Protein AF-O74645-F1 (afdb_monomer)

Organism: Gibberella zeae (NCBI:txid5518)

Mean predicted aligned error: 6.81 Å

Structure (mmCIF, N/CA/C/O backbone):
data_AF-O74645-F1
#
_entry.id   AF-O74645-F1
#
loop_
_atom_site.group_PDB
_atom_site.id
_atom_site.type_symbol
_atom_site.label_atom_id
_atom_site.label_alt_id
_atom_site.label_comp_id
_atom_site.label_asym_id
_atom_site.label_entity_id
_atom_site.label_seq_id
_atom_site.pdbx_PDB_ins_code
_atom_site.Cartn_x
_atom_site.Cartn_y
_atom_site.Cartn_z
_atom_site.occupancy
_atom_site.B_iso_or_equiv
_atom_site.auth_seq_id
_atom_site.auth_comp_id
_atom_site.auth_asym_id
_atom_site.auth_atom_id
_atom_site.pdbx_PDB_model_num
ATOM 1 N N . ASP A 1 1 ? 17.810 12.531 -5.472 1.00 49.47 1 ASP A N 1
ATOM 2 C CA . ASP A 1 1 ? 16.519 11.843 -5.331 1.00 49.47 1 ASP A CA 1
ATOM 3 C C . ASP A 1 1 ? 16.649 10.450 -5.911 1.00 49.47 1 ASP A C 1
ATOM 5 O O . ASP A 1 1 ? 17.043 10.318 -7.062 1.00 49.47 1 ASP A O 1
ATOM 9 N N . LEU A 1 2 ? 16.496 9.424 -5.072 1.00 55.72 2 LEU A N 1
ATOM 10 C CA . LEU A 1 2 ? 16.482 8.035 -5.526 1.00 55.72 2 LEU A CA 1
ATOM 11 C C . LEU A 1 2 ? 15.043 7.685 -5.877 1.00 55.72 2 LEU A C 1
ATOM 13 O O . LEU A 1 2 ? 14.177 7.708 -5.002 1.00 55.72 2 LEU A O 1
ATOM 17 N N . ASP A 1 3 ? 14.805 7.384 -7.146 1.00 57.47 3 ASP A N 1
ATOM 18 C CA . ASP A 1 3 ? 13.492 6.971 -7.604 1.00 57.47 3 ASP A CA 1
ATOM 19 C C . ASP A 1 3 ? 13.213 5.508 -7.229 1.00 57.47 3 ASP A C 1
ATOM 21 O O . ASP A 1 3 ? 14.051 4.612 -7.371 1.00 57.47 3 ASP A O 1
ATOM 25 N N . MET A 1 4 ? 12.001 5.266 -6.733 1.00 59.75 4 MET A N 1
ATOM 26 C CA . MET A 1 4 ? 11.558 3.975 -6.207 1.00 59.75 4 MET A CA 1
ATOM 27 C C . MET A 1 4 ? 11.143 3.046 -7.357 1.00 59.75 4 MET A C 1
ATOM 29 O O . MET A 1 4 ? 9.959 2.802 -7.574 1.00 59.75 4 MET A O 1
ATOM 33 N N . ALA A 1 5 ? 12.101 2.528 -8.126 1.00 62.06 5 ALA A N 1
ATOM 34 C CA . ALA A 1 5 ? 11.803 1.599 -9.216 1.00 62.06 5 ALA A CA 1
ATOM 35 C C . ALA A 1 5 ? 11.919 0.132 -8.765 1.00 62.06 5 ALA A C 1
ATOM 37 O O . ALA A 1 5 ? 12.956 -0.311 -8.257 1.00 62.06 5 ALA A O 1
ATOM 38 N N . PHE A 1 6 ? 10.866 -0.659 -8.996 1.00 66.56 6 PHE A N 1
ATOM 39 C CA . PHE A 1 6 ? 10.987 -2.115 -8.984 1.00 66.56 6 PHE A CA 1
ATOM 40 C C . PHE A 1 6 ? 11.728 -2.559 -10.249 1.00 66.56 6 PHE A C 1
ATOM 42 O O . PHE A 1 6 ? 11.235 -2.383 -11.360 1.00 66.56 6 PHE A O 1
ATOM 49 N N . VAL A 1 7 ? 12.911 -3.149 -10.074 1.00 66.81 7 VAL A N 1
ATOM 50 C CA . VAL A 1 7 ? 13.682 -3.751 -11.167 1.00 66.81 7 VAL A CA 1
ATOM 51 C C . VAL A 1 7 ? 13.479 -5.266 -11.105 1.00 66.81 7 VAL A C 1
ATOM 53 O O . VAL A 1 7 ? 13.890 -5.884 -10.110 1.00 66.81 7 VAL A O 1
ATOM 56 N N . PRO A 1 8 ? 12.852 -5.886 -12.125 1.00 66.25 8 PRO A N 1
ATOM 57 C CA . PRO A 1 8 ? 12.686 -7.328 -12.160 1.00 66.25 8 PRO A CA 1
ATOM 58 C C . PRO A 1 8 ? 14.033 -8.037 -12.131 1.00 66.25 8 PRO A C 1
ATOM 60 O O . PRO A 1 8 ? 15.059 -7.533 -12.591 1.00 66.25 8 PRO A O 1
ATOM 63 N N . ARG A 1 9 ? 14.031 -9.255 -11.600 1.00 67.00 9 ARG A N 1
ATOM 64 C CA . ARG A 1 9 ? 15.228 -10.092 -11.630 1.00 67.00 9 ARG A CA 1
ATOM 65 C C . ARG A 1 9 ? 15.440 -10.613 -13.044 1.00 67.00 9 ARG A C 1
ATOM 67 O O . ARG A 1 9 ? 14.500 -11.071 -13.678 1.00 67.00 9 ARG A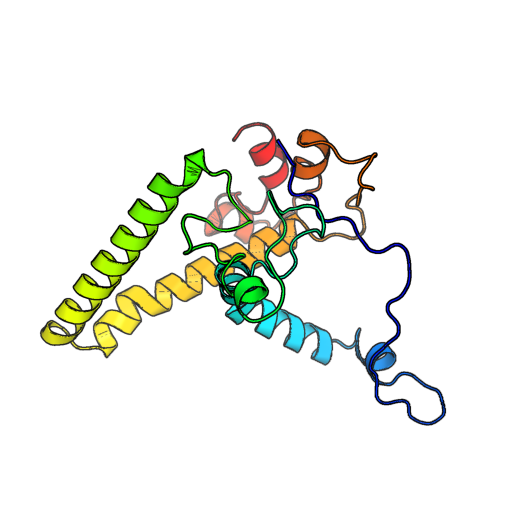 O 1
ATOM 74 N N . THR A 1 10 ? 16.688 -10.599 -13.490 1.00 71.44 10 THR A N 1
ATOM 75 C CA . THR A 1 10 ? 17.107 -11.142 -14.789 1.00 71.44 10 THR A CA 1
ATOM 76 C C . THR A 1 10 ? 17.548 -12.602 -14.712 1.00 71.44 10 THR A C 1
ATOM 78 O O . THR A 1 10 ? 17.767 -13.229 -15.744 1.00 71.44 10 THR A O 1
ATOM 81 N N . SER A 1 11 ? 17.674 -13.160 -13.503 1.00 69.00 11 SER A N 1
ATOM 82 C CA . SER A 1 11 ? 18.031 -14.559 -13.273 1.00 69.00 11 SER A CA 1
ATOM 83 C C . SER A 1 11 ? 16.980 -15.288 -12.422 1.00 69.00 11 SER A C 1
ATOM 85 O O . SER A 1 11 ? 16.419 -14.687 -11.492 1.00 69.00 11 SER A O 1
ATOM 87 N N . PRO A 1 12 ? 16.719 -16.583 -12.702 1.00 64.31 12 PRO A N 1
ATOM 88 C CA . PRO A 1 12 ? 15.834 -17.404 -11.885 1.00 64.31 12 PRO A CA 1
ATOM 89 C C . PRO A 1 12 ? 16.330 -17.458 -10.439 1.00 64.31 12 PRO A C 1
ATOM 91 O O . PRO A 1 12 ? 17.528 -17.592 -10.175 1.00 64.31 12 PRO A O 1
ATOM 94 N N . LYS A 1 13 ? 15.409 -17.368 -9.476 1.00 62.50 13 LYS A N 1
ATOM 95 C CA . LYS A 1 13 ? 15.735 -17.668 -8.078 1.00 62.50 13 LYS A CA 1
ATOM 96 C C . LYS A 1 13 ? 16.056 -19.165 -7.977 1.00 62.50 13 LYS A C 1
ATOM 98 O O . LYS A 1 13 ? 15.261 -19.958 -8.471 1.00 62.50 13 LYS A O 1
ATOM 1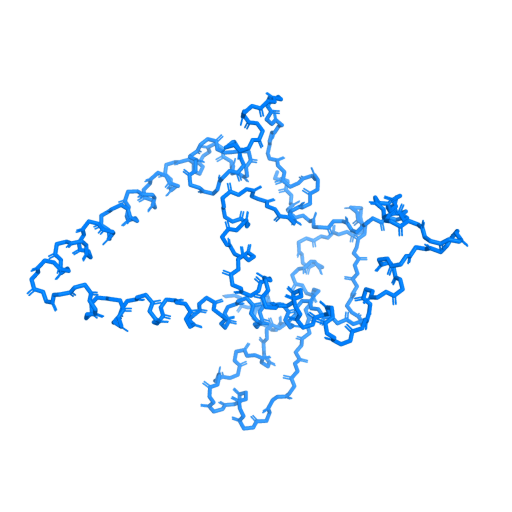03 N N . PRO A 1 14 ? 17.134 -19.571 -7.285 1.00 56.31 14 PRO A N 1
ATOM 104 C CA . PRO A 1 14 ? 17.240 -20.940 -6.807 1.00 56.31 14 PRO A CA 1
ATOM 105 C C . PRO A 1 14 ? 16.017 -21.204 -5.931 1.00 56.31 14 PRO A C 1
ATOM 107 O O . PRO A 1 14 ? 15.772 -20.471 -4.966 1.00 56.31 14 PRO A O 1
ATOM 110 N N . SER A 1 15 ? 15.210 -22.183 -6.307 1.00 55.19 15 SER A N 1
ATOM 111 C CA . SER A 1 15 ? 14.027 -22.525 -5.547 1.00 55.19 15 SER A CA 1
ATOM 112 C C . SER A 1 15 ? 14.431 -23.178 -4.231 1.00 55.19 15 SER A C 1
ATOM 114 O O . SER A 1 15 ? 15.278 -24.067 -4.164 1.00 55.19 15 SER A O 1
ATOM 116 N N . LEU A 1 16 ? 13.819 -22.711 -3.148 1.00 55.22 16 LEU A N 1
ATOM 117 C CA . LEU A 1 16 ? 13.930 -23.303 -1.813 1.00 55.22 16 LEU A CA 1
ATOM 118 C C . LEU A 1 16 ? 12.989 -24.522 -1.688 1.00 55.22 16 LEU A C 1
ATOM 120 O O . LEU A 1 16 ? 12.413 -24.765 -0.632 1.00 55.22 16 LEU A O 1
ATOM 124 N N . SER A 1 17 ? 12.751 -25.228 -2.798 1.00 56.78 17 SER A N 1
ATOM 125 C CA . SER A 1 17 ? 11.605 -26.112 -2.977 1.00 56.78 17 SER A CA 1
ATOM 126 C C . SER A 1 17 ? 11.873 -27.554 -2.565 1.00 56.78 17 SER A C 1
ATOM 128 O O . SER A 1 17 ? 12.982 -28.089 -2.642 1.00 56.78 17 SER A O 1
ATOM 130 N N . PHE A 1 18 ? 10.793 -28.201 -2.136 1.00 62.19 18 PHE A N 1
ATOM 131 C CA . PHE A 1 18 ? 10.730 -29.635 -1.919 1.00 62.19 18 PHE A CA 1
ATOM 132 C C . PHE A 1 18 ? 10.819 -30.346 -3.275 1.00 62.19 18 PHE A C 1
ATOM 134 O O . PHE A 1 18 ? 9.855 -30.383 -4.041 1.00 62.19 18 PHE A O 1
ATOM 141 N N . ARG A 1 19 ? 12.004 -30.873 -3.592 1.00 69.56 19 ARG A N 1
ATOM 142 C CA . ARG A 1 19 ? 12.247 -31.609 -4.834 1.00 69.56 19 ARG A CA 1
ATOM 143 C C . ARG A 1 19 ? 11.807 -33.061 -4.682 1.00 69.56 19 ARG A C 1
ATOM 145 O O . ARG A 1 19 ? 12.363 -33.784 -3.860 1.00 69.56 19 ARG A O 1
ATOM 152 N N . ILE A 1 20 ? 10.866 -33.506 -5.512 1.00 71.56 20 ILE A N 1
ATOM 153 C CA . ILE A 1 20 ? 10.496 -34.925 -5.634 1.00 71.56 20 ILE A CA 1
ATOM 154 C C . ILE A 1 20 ? 10.989 -35.410 -6.993 1.00 71.56 20 ILE A C 1
ATOM 156 O O . ILE A 1 20 ? 10.651 -34.820 -8.013 1.00 71.56 20 ILE A O 1
ATOM 160 N N . ALA A 1 21 ? 11.807 -36.467 -7.015 1.00 76.75 21 ALA A N 1
ATOM 161 C CA . ALA A 1 21 ? 12.347 -37.048 -8.252 1.00 76.75 21 ALA A CA 1
ATOM 162 C C . ALA A 1 21 ? 13.036 -36.024 -9.190 1.00 76.75 21 ALA A C 1
ATOM 164 O O . ALA A 1 21 ? 12.979 -36.144 -10.409 1.00 76.75 21 ALA A O 1
ATOM 165 N N . GLY A 1 22 ? 13.680 -34.997 -8.622 1.00 73.75 22 GLY A N 1
ATOM 166 C CA . GLY A 1 22 ? 14.361 -33.941 -9.383 1.00 73.75 22 GLY A CA 1
ATOM 167 C C . GLY A 1 22 ? 13.449 -32.833 -9.919 1.00 73.75 22 GLY A C 1
ATOM 168 O O . GLY A 1 22 ? 13.964 -31.831 -10.405 1.00 73.75 22 GLY A O 1
ATOM 169 N N . MET A 1 23 ? 12.128 -32.970 -9.778 1.00 69.31 23 MET A N 1
ATOM 170 C CA . MET A 1 23 ? 11.156 -31.941 -10.135 1.00 69.31 23 MET A CA 1
ATOM 171 C C . MET A 1 23 ? 10.938 -30.968 -8.981 1.00 69.31 23 MET A C 1
ATOM 173 O O . MET A 1 23 ? 10.819 -31.365 -7.818 1.00 69.31 23 MET A O 1
ATOM 177 N N . ASP A 1 24 ? 10.835 -29.691 -9.326 1.00 77.06 24 ASP A N 1
ATOM 178 C CA . ASP A 1 24 ? 10.411 -28.649 -8.410 1.00 77.06 24 ASP A CA 1
ATOM 179 C C . ASP A 1 24 ? 8.885 -28.618 -8.315 1.00 77.06 24 ASP A C 1
ATOM 181 O O . ASP A 1 24 ? 8.197 -28.004 -9.127 1.00 77.06 24 ASP A O 1
ATOM 185 N N . VAL A 1 25 ? 8.339 -29.290 -7.304 1.00 76.88 25 VAL A N 1
ATOM 186 C CA . VAL A 1 25 ? 6.885 -29.366 -7.127 1.00 76.88 25 VAL A CA 1
ATOM 187 C C . VAL A 1 25 ? 6.268 -27.979 -6.915 1.00 76.88 25 VAL A C 1
ATOM 189 O O . VAL A 1 25 ? 5.129 -27.773 -7.318 1.00 76.88 25 VAL A O 1
ATOM 192 N N . ALA A 1 26 ? 6.999 -27.025 -6.326 1.00 76.38 26 ALA A N 1
ATOM 193 C CA . ALA A 1 26 ? 6.497 -25.673 -6.095 1.00 76.38 26 ALA A CA 1
ATOM 194 C C . ALA A 1 26 ? 6.368 -24.883 -7.406 1.00 76.38 26 ALA A C 1
ATOM 196 O O . ALA A 1 26 ? 5.358 -24.215 -7.594 1.00 76.38 26 ALA A O 1
ATOM 197 N N . GLU A 1 27 ? 7.341 -25.012 -8.310 1.00 78.00 27 GLU A N 1
ATOM 198 C CA . GLU A 1 27 ? 7.295 -24.438 -9.663 1.00 78.00 27 GLU A CA 1
ATOM 199 C C . GLU A 1 27 ? 6.133 -25.034 -10.474 1.00 78.00 27 GLU A C 1
ATOM 201 O O . GLU A 1 27 ? 5.347 -24.306 -11.072 1.00 78.00 27 GLU A O 1
ATOM 206 N N . LEU A 1 28 ? 5.947 -26.358 -10.413 1.00 80.25 28 LEU A N 1
ATOM 207 C CA . LEU A 1 28 ? 4.870 -27.053 -11.131 1.00 80.25 28 LEU A CA 1
ATOM 208 C C . LEU A 1 28 ? 3.461 -26.638 -10.694 1.00 80.25 28 LEU A C 1
ATOM 210 O O . LEU A 1 28 ? 2.539 -26.645 -11.510 1.00 80.25 28 LEU A O 1
ATOM 214 N N . ILE A 1 29 ? 3.269 -26.324 -9.411 1.00 86.12 29 ILE A N 1
ATOM 215 C CA . ILE A 1 29 ? 1.957 -25.917 -8.890 1.00 86.12 29 ILE A CA 1
ATOM 216 C C . ILE A 1 29 ? 1.754 -24.402 -8.924 1.00 86.12 29 ILE A C 1
ATOM 218 O O . ILE A 1 29 ? 0.633 -23.951 -8.675 1.00 86.12 29 ILE A O 1
ATOM 222 N N . GLU A 1 30 ? 2.805 -23.624 -9.203 1.00 83.94 30 GLU A N 1
ATOM 223 C CA . GLU A 1 30 ? 2.808 -22.174 -9.032 1.00 83.94 30 GLU A CA 1
ATOM 224 C C . GLU A 1 30 ? 1.704 -21.499 -9.847 1.00 83.94 30 GLU A C 1
ATOM 226 O O . GLU A 1 30 ? 1.010 -20.623 -9.331 1.00 83.94 30 GLU A O 1
ATOM 231 N N . ASP A 1 31 ? 1.499 -21.963 -11.077 1.00 85.19 31 ASP A N 1
ATOM 232 C CA . ASP A 1 31 ? 0.547 -21.398 -12.036 1.00 85.19 31 ASP A CA 1
ATOM 233 C C . ASP A 1 31 ? -0.839 -22.053 -11.976 1.00 85.19 31 ASP A C 1
ATOM 235 O O . ASP A 1 31 ? -1.731 -21.731 -12.764 1.00 85.19 31 ASP A O 1
ATOM 239 N N . THR A 1 32 ? -1.067 -22.966 -11.027 1.00 92.06 32 THR A N 1
ATOM 240 C CA . THR A 1 32 ? -2.388 -23.584 -10.872 1.00 92.06 32 THR A CA 1
ATOM 241 C C . THR A 1 32 ? -3.412 -22.556 -10.373 1.00 92.06 32 THR A C 1
ATOM 243 O O . THR A 1 32 ? -3.089 -21.734 -9.508 1.00 92.06 32 THR A O 1
ATOM 246 N N . PRO A 1 33 ? -4.681 -22.619 -10.829 1.00 93.38 33 PRO A N 1
ATOM 247 C CA . PRO A 1 33 ? -5.709 -21.664 -10.409 1.00 93.38 33 PRO A CA 1
ATOM 248 C C . PRO A 1 33 ? -5.875 -21.566 -8.888 1.00 93.38 33 PRO A C 1
ATOM 250 O O . PRO A 1 33 ? -6.092 -20.480 -8.359 1.00 93.38 33 PRO A O 1
ATOM 253 N N . ILE A 1 34 ? -5.731 -22.686 -8.172 1.00 92.50 34 ILE A N 1
ATOM 254 C CA . ILE A 1 34 ? -5.841 -22.725 -6.708 1.00 92.50 34 ILE A CA 1
ATOM 255 C C . ILE A 1 34 ? -4.657 -22.005 -6.056 1.00 92.50 34 ILE A C 1
ATOM 257 O O . ILE A 1 34 ? -4.869 -21.183 -5.166 1.00 92.50 34 ILE A O 1
ATOM 261 N N . ALA A 1 35 ? -3.422 -22.268 -6.498 1.00 89.12 35 ALA A N 1
ATOM 262 C CA . ALA A 1 35 ? -2.245 -21.594 -5.953 1.00 89.12 35 ALA A CA 1
ATOM 263 C C . ALA A 1 35 ? -2.308 -20.078 -6.189 1.00 89.12 35 ALA A C 1
ATOM 265 O O . ALA A 1 35 ? -2.046 -19.299 -5.271 1.00 89.12 35 ALA A O 1
ATOM 266 N N . GLN A 1 36 ? -2.726 -19.656 -7.384 1.00 90.38 36 GLN A N 1
ATOM 267 C CA . GLN A 1 36 ? -2.900 -18.243 -7.720 1.00 90.38 36 GLN A CA 1
ATOM 268 C C . GLN A 1 36 ? -4.030 -17.594 -6.912 1.00 90.38 36 GLN A C 1
ATOM 270 O O . GLN A 1 36 ? -3.831 -16.522 -6.346 1.00 90.38 36 GLN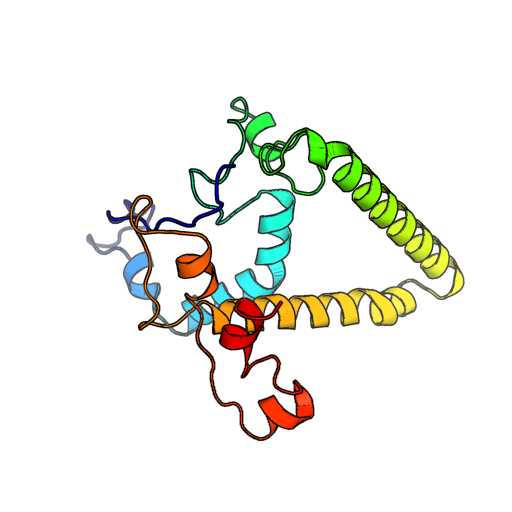 A O 1
ATOM 275 N N . ALA A 1 37 ? -5.178 -18.259 -6.755 1.00 91.38 37 ALA A N 1
ATOM 276 C CA . ALA A 1 37 ? -6.269 -17.758 -5.920 1.00 91.38 37 ALA A CA 1
ATOM 277 C C . ALA A 1 37 ? -5.827 -17.557 -4.463 1.00 91.38 37 ALA A C 1
ATOM 279 O O . ALA A 1 37 ? -6.089 -16.509 -3.874 1.00 91.38 37 ALA A O 1
ATOM 280 N N . VAL A 1 38 ? -5.098 -18.522 -3.893 1.00 91.12 38 VAL A N 1
ATOM 281 C CA . VAL A 1 38 ? -4.545 -18.408 -2.538 1.00 91.12 38 VAL A CA 1
ATOM 282 C C . VAL A 1 38 ? -3.578 -17.225 -2.447 1.00 91.12 38 VAL A C 1
ATOM 284 O O . VAL A 1 38 ? -3.731 -16.387 -1.557 1.00 91.12 38 VAL A O 1
ATOM 287 N N . LYS A 1 39 ? -2.625 -17.099 -3.382 1.00 89.62 39 LYS A N 1
ATOM 288 C CA . LYS A 1 39 ? -1.691 -15.960 -3.434 1.00 89.62 39 LYS A CA 1
ATOM 289 C C . LYS A 1 39 ? -2.423 -14.620 -3.500 1.00 89.62 39 LYS A C 1
ATOM 291 O O . LYS A 1 39 ? -2.065 -13.708 -2.760 1.00 89.62 39 LYS A O 1
ATOM 296 N N . LEU A 1 40 ? -3.451 -14.509 -4.342 1.00 90.12 40 LEU A N 1
ATOM 297 C CA . LEU A 1 40 ? -4.245 -13.291 -4.490 1.00 90.12 40 LEU A CA 1
ATOM 298 C C . LEU A 1 40 ? -5.021 -12.963 -3.212 1.00 90.12 40 LEU A C 1
ATOM 300 O O . LEU A 1 40 ? -5.002 -11.813 -2.794 1.00 90.12 40 LEU A O 1
ATOM 304 N N . ILE A 1 41 ? -5.625 -1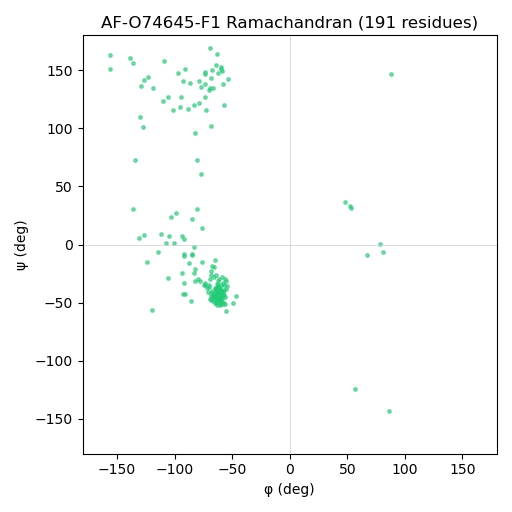3.946 -2.535 1.00 90.12 41 ILE A N 1
ATOM 305 C CA . ILE A 1 41 ? -6.303 -13.728 -1.244 1.00 90.12 41 ILE A CA 1
ATOM 306 C C . ILE A 1 41 ? -5.318 -13.192 -0.197 1.00 90.12 41 ILE A C 1
ATOM 308 O O . ILE A 1 41 ? -5.613 -12.210 0.485 1.00 90.12 41 ILE A O 1
ATOM 312 N N . PHE A 1 42 ? -4.130 -13.793 -0.088 1.00 90.00 42 PHE A N 1
ATOM 313 C CA . PHE A 1 42 ? -3.105 -13.314 0.841 1.00 90.00 42 PHE A CA 1
ATOM 314 C C . PHE A 1 42 ? -2.612 -11.910 0.484 1.00 90.00 42 PHE A C 1
ATOM 316 O O . PHE A 1 42 ? -2.527 -11.053 1.363 1.00 90.00 42 PHE A O 1
ATOM 323 N N . HIS A 1 43 ? -2.325 -11.656 -0.794 1.00 89.31 43 HIS A N 1
ATOM 324 C CA . HIS A 1 43 ? -1.921 -10.338 -1.280 1.00 89.31 43 HIS A CA 1
ATOM 325 C C . HIS A 1 43 ? -2.985 -9.285 -0.945 1.00 89.31 43 HIS A C 1
ATOM 327 O O . HIS A 1 43 ? -2.670 -8.218 -0.426 1.00 89.31 43 HIS A O 1
ATOM 333 N N . GLN A 1 44 ? -4.251 -9.626 -1.153 1.00 89.50 44 GLN A N 1
ATOM 334 C CA . GLN A 1 44 ? -5.373 -8.724 -0.977 1.00 89.50 44 GLN A CA 1
ATOM 335 C C . GLN A 1 44 ? -5.656 -8.360 0.486 1.00 89.50 44 GLN A C 1
ATOM 337 O O . GLN A 1 44 ? -6.089 -7.240 0.760 1.00 89.50 44 GLN A O 1
ATOM 342 N N . LEU A 1 45 ? -5.438 -9.299 1.410 1.00 86.25 45 LEU A N 1
ATOM 343 C CA . LEU A 1 45 ? -5.716 -9.115 2.838 1.00 86.25 45 LEU A CA 1
ATOM 344 C C . LEU A 1 45 ? -4.519 -8.590 3.630 1.00 86.25 45 LEU A C 1
ATOM 346 O O . LEU A 1 45 ? -4.722 -7.878 4.610 1.00 86.25 45 LEU A O 1
ATOM 350 N N . PHE A 1 46 ? -3.302 -8.972 3.234 1.00 88.88 46 PHE A N 1
ATOM 351 C CA . PHE A 1 46 ? -2.090 -8.739 4.023 1.00 88.88 46 PHE A CA 1
ATOM 352 C C . PHE A 1 46 ? -0.998 -7.976 3.275 1.00 88.88 46 PHE A C 1
ATOM 354 O O . PHE A 1 46 ? -0.058 -7.500 3.908 1.00 88.88 46 PHE A O 1
ATOM 361 N N . GLY A 1 47 ? -1.078 -7.857 1.947 1.00 88.81 47 GLY A N 1
ATOM 362 C CA . GLY A 1 47 ? -0.031 -7.227 1.143 1.00 88.81 47 GLY A CA 1
ATOM 363 C C . GLY A 1 47 ? 0.238 -5.785 1.554 1.00 88.81 47 GLY A C 1
ATOM 364 O O . GLY A 1 47 ? 1.388 -5.419 1.779 1.00 88.81 47 GLY A O 1
ATOM 365 N N . TRP A 1 48 ? -0.821 -4.996 1.747 1.00 88.88 48 TRP A N 1
ATOM 366 C CA . TRP A 1 48 ? -0.715 -3.604 2.189 1.00 88.88 48 TRP A CA 1
ATOM 367 C C . TRP A 1 48 ? -0.074 -3.464 3.577 1.00 88.88 48 TRP A C 1
ATOM 369 O O . TRP A 1 48 ? 0.776 -2.605 3.807 1.00 88.88 48 TRP A O 1
ATOM 379 N N . GLN A 1 49 ? -0.443 -4.328 4.517 1.00 90.62 49 GLN A N 1
ATOM 380 C CA . GLN A 1 49 ? 0.081 -4.316 5.879 1.00 90.62 49 GLN A CA 1
ATOM 381 C C . GLN A 1 49 ? 1.557 -4.715 5.856 1.00 90.62 49 GLN A C 1
ATOM 383 O O . GLN A 1 49 ? 2.409 -4.020 6.396 1.00 90.62 49 GLN A O 1
ATOM 388 N N . VAL A 1 50 ? 1.893 -5.796 5.156 1.00 90.88 50 VAL A N 1
ATOM 389 C CA . VAL A 1 50 ? 3.279 -6.252 5.026 1.00 90.88 50 VAL A CA 1
ATOM 390 C C . VAL A 1 50 ? 4.144 -5.205 4.303 1.00 90.88 50 VAL A C 1
ATOM 392 O O . VAL A 1 50 ? 5.290 -4.987 4.695 1.00 90.88 50 VAL A O 1
ATOM 395 N N . TYR A 1 51 ? 3.597 -4.496 3.312 1.00 90.19 51 TYR A N 1
ATOM 396 C CA . TYR A 1 51 ? 4.251 -3.357 2.663 1.00 90.19 51 TYR A CA 1
ATOM 397 C C . TYR A 1 51 ? 4.489 -2.193 3.635 1.00 90.19 51 TYR A C 1
ATOM 399 O O . TYR A 1 51 ? 5.616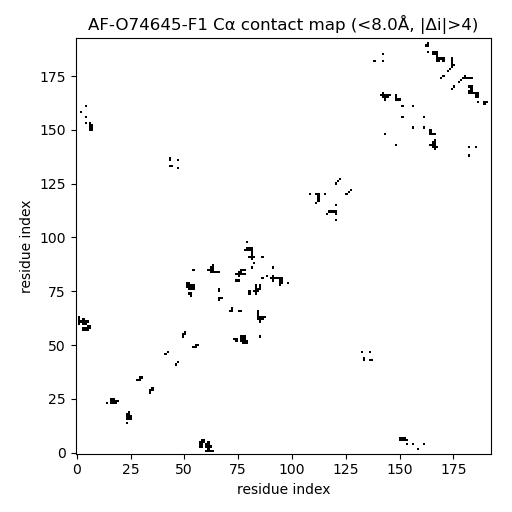 -1.729 3.778 1.00 90.19 51 TYR A O 1
ATOM 407 N N . THR A 1 52 ? 3.465 -1.740 4.357 1.00 92.62 52 THR A N 1
ATOM 408 C CA . THR A 1 52 ? 3.587 -0.572 5.245 1.00 92.62 52 THR A CA 1
ATOM 409 C C . THR A 1 52 ? 4.494 -0.845 6.445 1.00 92.62 52 THR A C 1
ATOM 411 O O . THR A 1 52 ? 5.323 -0.003 6.779 1.00 92.62 52 THR A O 1
ATOM 414 N N . PHE A 1 53 ? 4.429 -2.031 7.053 1.00 92.81 53 PHE A N 1
ATOM 415 C CA . PHE A 1 53 ? 5.273 -2.375 8.202 1.00 92.81 53 PHE A CA 1
ATOM 416 C C . PHE A 1 53 ? 6.713 -2.748 7.830 1.00 92.81 53 PHE A C 1
ATOM 418 O O . PHE A 1 53 ? 7.618 -2.501 8.626 1.00 92.81 53 PHE A O 1
ATOM 425 N N . PHE A 1 54 ? 6.944 -3.339 6.652 1.00 91.50 54 PHE A N 1
ATOM 426 C CA . PHE A 1 54 ? 8.243 -3.947 6.324 1.00 91.50 54 PHE A CA 1
ATOM 427 C C . PHE A 1 54 ? 8.828 -3.534 4.967 1.00 91.50 54 PHE A C 1
ATOM 429 O O . PHE A 1 54 ? 9.846 -4.093 4.557 1.00 91.50 54 PHE A O 1
ATOM 436 N N . ASN A 1 55 ? 8.197 -2.598 4.251 1.00 90.25 55 ASN A N 1
ATOM 437 C CA . ASN A 1 55 ? 8.562 -2.188 2.888 1.00 90.25 55 ASN A CA 1
ATOM 438 C C . ASN A 1 55 ? 8.780 -3.390 1.952 1.00 90.25 55 ASN A C 1
ATOM 440 O O . ASN A 1 55 ? 9.708 -3.429 1.139 1.00 90.25 55 ASN A O 1
ATOM 444 N N . ALA A 1 56 ? 7.963 -4.432 2.133 1.00 86.75 56 ALA A N 1
ATOM 445 C CA . ALA A 1 56 ? 8.048 -5.641 1.333 1.00 86.75 56 ALA A CA 1
ATOM 446 C C . ALA A 1 56 ? 7.718 -5.336 -0.130 1.00 86.75 56 ALA A C 1
ATOM 448 O O . ALA A 1 56 ? 6.984 -4.403 -0.410 1.00 86.75 56 ALA A O 1
ATOM 449 N N . SER A 1 57 ? 8.219 -6.138 -1.069 1.00 80.38 57 SER A N 1
ATOM 450 C CA . SER A 1 57 ? 8.066 -5.953 -2.529 1.00 80.38 57 SER A CA 1
ATOM 451 C C . SER A 1 57 ? 8.761 -4.729 -3.152 1.00 80.38 57 SER A C 1
ATOM 453 O O . SER A 1 57 ? 8.896 -4.686 -4.374 1.00 80.38 57 SER A O 1
ATOM 455 N N . SER A 1 58 ? 9.304 -3.809 -2.352 1.00 80.75 58 SER A N 1
ATOM 456 C CA . SER A 1 58 ? 10.035 -2.643 -2.855 1.00 80.75 58 SER A CA 1
ATOM 457 C C . SER A 1 58 ? 11.361 -3.011 -3.535 1.00 80.75 58 SER A C 1
ATOM 459 O O . SER A 1 58 ? 12.009 -4.017 -3.218 1.00 80.75 58 SER A O 1
ATOM 461 N N . GLY A 1 59 ? 11.768 -2.196 -4.514 1.00 76.56 59 GLY A N 1
ATOM 462 C CA . GLY A 1 59 ? 13.004 -2.396 -5.272 1.00 76.56 59 GLY A CA 1
ATOM 463 C C . GLY A 1 59 ? 14.253 -2.331 -4.386 1.00 76.56 59 GLY A C 1
ATOM 464 O O . GLY A 1 59 ? 14.315 -1.580 -3.420 1.00 76.56 59 GLY A O 1
ATOM 465 N N . LYS A 1 60 ? 15.307 -3.090 -4.718 1.00 73.12 60 LYS A N 1
ATOM 466 C CA . LYS A 1 60 ? 16.539 -3.120 -3.899 1.00 73.12 60 LYS A CA 1
ATOM 467 C C . LYS A 1 60 ? 17.211 -1.747 -3.737 1.00 73.12 60 LYS A C 1
ATOM 469 O O . LYS A 1 60 ? 17.869 -1.539 -2.728 1.00 73.12 60 LYS A O 1
ATOM 474 N N . GLY A 1 61 ? 17.043 -0.845 -4.708 1.00 75.06 61 GLY A N 1
ATOM 475 C CA . GLY A 1 61 ? 17.566 0.527 -4.682 1.00 75.06 61 GLY A CA 1
ATOM 476 C C . GLY A 1 61 ? 16.585 1.572 -4.142 1.00 75.06 61 GLY A C 1
ATOM 477 O O . GLY A 1 61 ? 16.872 2.758 -4.205 1.00 75.06 61 GLY A O 1
ATOM 478 N N . SER A 1 62 ? 15.432 1.153 -3.620 1.00 79.25 62 SER A N 1
ATOM 479 C CA . SER A 1 62 ? 14.355 2.046 -3.182 1.00 79.25 62 SER A CA 1
ATOM 480 C C . SER A 1 62 ? 14.552 2.559 -1.742 1.00 79.25 62 SER A C 1
ATOM 482 O O . SER A 1 62 ? 13.592 2.841 -1.034 1.00 79.25 62 SER A O 1
ATOM 484 N N . LYS A 1 63 ? 15.776 2.557 -1.218 1.00 87.69 63 LYS A N 1
ATOM 485 C CA . LYS A 1 63 ? 16.063 2.980 0.157 1.00 87.69 63 LYS A CA 1
ATOM 486 C C . LYS A 1 63 ? 17.010 4.166 0.112 1.00 87.69 63 LYS A C 1
ATOM 488 O O . LYS A 1 63 ? 18.004 4.132 -0.604 1.00 87.69 63 LYS A O 1
ATOM 493 N N . GLN A 1 64 ? 16.717 5.194 0.902 1.00 88.50 64 GLN A N 1
ATOM 494 C CA . GLN A 1 64 ? 17.546 6.395 1.027 1.00 88.50 64 GLN A CA 1
ATOM 495 C C . GLN A 1 64 ? 18.881 6.102 1.725 1.00 88.50 64 GLN A C 1
ATOM 497 O O . GLN A 1 64 ? 19.868 6.801 1.510 1.00 88.50 64 GLN A O 1
ATOM 502 N N . TRP A 1 65 ? 18.918 5.068 2.565 1.00 89.75 65 TRP A N 1
ATOM 503 C CA . TRP A 1 65 ? 20.117 4.583 3.242 1.00 89.75 65 TRP A CA 1
ATOM 504 C C . TRP A 1 65 ? 19.948 3.106 3.617 1.00 89.75 65 TRP A C 1
ATOM 506 O O . TRP A 1 65 ? 18.835 2.586 3.626 1.00 89.75 65 TRP A O 1
ATOM 516 N N . GLU A 1 66 ? 21.041 2.408 3.924 1.00 90.12 66 GLU A N 1
ATOM 517 C CA . GLU A 1 66 ? 20.986 0.984 4.271 1.00 90.12 66 GLU A CA 1
ATOM 518 C C . GLU A 1 66 ? 20.923 0.761 5.792 1.00 90.12 66 GLU A C 1
ATOM 520 O O . GLU A 1 66 ? 21.868 1.120 6.507 1.00 90.12 66 GLU A O 1
ATOM 525 N N . PRO A 1 67 ? 19.841 0.145 6.312 1.00 88.81 67 PRO A N 1
ATOM 526 C CA . PRO A 1 67 ? 19.755 -0.267 7.703 1.00 88.81 67 PRO A CA 1
ATOM 527 C C . PRO A 1 67 ? 20.919 -1.147 8.136 1.00 88.81 67 PRO A C 1
ATOM 529 O O . PRO A 1 67 ? 21.355 -2.047 7.416 1.00 88.81 67 PRO A O 1
ATOM 532 N N . LYS A 1 68 ? 21.369 -0.950 9.379 1.00 85.62 68 LYS A N 1
ATOM 533 C CA . LYS A 1 68 ? 22.267 -1.909 10.031 1.00 85.62 68 LYS A CA 1
ATOM 534 C C . LYS A 1 68 ? 21.587 -3.283 10.104 1.00 85.62 68 LYS A C 1
ATOM 536 O O . LYS A 1 68 ? 20.365 -3.382 10.215 1.00 85.62 68 LYS A O 1
ATOM 541 N N . SER A 1 69 ? 22.393 -4.338 10.057 1.00 84.50 69 SER A N 1
ATOM 542 C CA . SER A 1 69 ? 21.929 -5.723 10.143 1.00 84.50 69 SER A CA 1
ATOM 543 C C . SER A 1 69 ? 21.261 -6.042 11.491 1.00 84.50 69 SER A C 1
ATOM 545 O O . SER A 1 69 ? 21.392 -5.307 12.473 1.00 84.50 69 SER A O 1
ATOM 547 N N . GLY A 1 70 ? 20.525 -7.156 11.542 1.00 85.50 70 GLY A N 1
ATOM 548 C CA . GLY A 1 70 ? 19.816 -7.606 12.743 1.00 85.50 70 GLY A CA 1
ATOM 549 C C . GLY A 1 70 ? 18.434 -6.970 12.877 1.00 85.50 70 GLY A C 1
ATOM 550 O O . GLY A 1 70 ? 17.744 -6.773 11.886 1.00 85.50 70 GLY A O 1
ATOM 551 N N . LEU A 1 71 ? 17.999 -6.650 14.098 1.00 82.31 71 LEU A N 1
ATOM 552 C CA . LEU A 1 71 ? 16.643 -6.134 14.335 1.00 82.31 71 LEU A CA 1
ATOM 553 C C . LEU A 1 71 ? 16.379 -4.821 13.574 1.00 82.31 71 LEU A C 1
ATOM 555 O O . LEU A 1 71 ? 15.281 -4.616 13.062 1.00 82.31 71 LEU A O 1
ATOM 559 N N . ALA A 1 72 ? 17.405 -3.973 13.435 1.00 83.00 72 ALA A N 1
ATOM 560 C CA . ALA A 1 72 ? 17.321 -2.702 12.717 1.00 83.00 72 ALA A CA 1
ATOM 561 C C . ALA A 1 72 ? 16.878 -2.857 11.260 1.00 83.00 72 ALA A C 1
ATOM 563 O O . ALA A 1 72 ? 16.137 -2.005 10.780 1.00 83.00 72 ALA A O 1
ATOM 564 N N . SER A 1 73 ? 17.227 -3.951 10.578 1.00 84.25 73 SER A N 1
ATOM 565 C CA . SER A 1 73 ? 16.791 -4.158 9.195 1.00 84.25 73 SER A CA 1
ATOM 566 C C . SER A 1 73 ? 15.281 -4.349 9.048 1.00 84.25 73 SER A C 1
ATOM 568 O O . SER A 1 73 ? 14.772 -4.184 7.947 1.00 84.25 73 SER A O 1
ATOM 570 N N . TRP A 1 74 ? 14.575 -4.700 10.128 1.00 79.75 74 TRP A N 1
ATOM 571 C CA . TRP A 1 74 ? 13.133 -4.946 10.111 1.00 79.75 74 TRP A CA 1
ATOM 572 C C . TRP A 1 74 ? 12.313 -3.694 10.412 1.00 79.75 74 TRP A C 1
ATOM 574 O O . TRP A 1 74 ? 11.319 -3.452 9.740 1.00 79.75 74 TRP A O 1
ATOM 584 N N . PHE A 1 75 ? 12.718 -2.883 11.394 1.00 83.81 75 PHE A N 1
ATOM 585 C CA . PHE A 1 75 ? 11.940 -1.700 11.788 1.00 83.81 75 PHE A CA 1
ATOM 586 C C . PHE A 1 75 ? 12.373 -0.411 11.079 1.00 83.81 75 PHE A C 1
ATOM 588 O O . PHE A 1 75 ? 11.550 0.480 10.901 1.00 83.81 75 PHE A O 1
ATOM 595 N N . ARG A 1 76 ? 13.624 -0.314 10.599 1.00 91.88 76 ARG A N 1
ATOM 596 C CA . ARG A 1 76 ? 14.120 0.850 9.830 1.00 91.88 76 ARG A CA 1
ATOM 597 C C . ARG A 1 76 ? 13.638 0.881 8.383 1.00 91.88 76 ARG A C 1
ATOM 599 O O . ARG A 1 76 ? 14.196 1.602 7.569 1.00 91.88 76 ARG A O 1
ATOM 606 N N . VAL A 1 77 ? 12.643 0.072 8.050 1.00 92.50 77 VAL A N 1
ATOM 607 C CA . VAL A 1 77 ? 11.964 0.069 6.752 1.00 92.50 77 VAL A CA 1
ATOM 608 C C . VAL A 1 77 ? 10.448 0.208 6.917 1.00 92.50 77 VAL A C 1
ATOM 610 O O . VAL A 1 77 ? 9.711 0.078 5.952 1.00 92.50 77 VAL A O 1
ATOM 613 N N . SER A 1 78 ? 9.963 0.481 8.130 1.00 94.12 78 SER A N 1
ATOM 614 C CA . SER A 1 78 ? 8.542 0.733 8.369 1.00 94.12 78 SER A CA 1
ATOM 615 C C . SER A 1 78 ? 8.137 2.108 7.836 1.00 94.12 78 SER A C 1
ATOM 617 O O . SER A 1 78 ? 8.922 3.056 7.884 1.00 94.12 78 SER A O 1
ATOM 619 N N . HIS A 1 79 ? 6.900 2.227 7.358 1.00 94.25 79 HIS A N 1
ATOM 620 C CA . HIS A 1 79 ? 6.289 3.504 6.992 1.00 94.25 79 HIS A CA 1
ATOM 621 C C . HIS A 1 79 ? 5.847 4.316 8.222 1.00 94.25 79 HIS A C 1
ATOM 623 O O . HIS A 1 79 ? 5.629 5.515 8.107 1.00 94.25 79 HIS A O 1
ATOM 629 N N . PHE A 1 80 ? 5.769 3.673 9.392 1.00 95.81 80 PHE A N 1
ATOM 630 C CA . PHE A 1 80 ? 5.398 4.267 10.685 1.00 95.81 80 PHE A CA 1
ATOM 631 C C . PHE A 1 80 ? 6.632 4.600 11.544 1.00 95.81 80 PHE A C 1
ATOM 633 O O . PHE A 1 80 ? 6.618 4.477 12.769 1.00 95.81 80 PHE A O 1
ATOM 640 N N . GLU A 1 81 ? 7.772 4.865 10.902 1.00 94.81 81 GLU A N 1
ATOM 641 C CA . GLU A 1 81 ? 9.028 5.179 11.583 1.00 94.81 81 GLU A CA 1
ATOM 642 C C . GLU A 1 81 ? 9.625 6.452 10.965 1.00 94.81 81 GLU A C 1
ATOM 644 O O . GLU A 1 81 ? 10.083 6.414 9.821 1.00 94.81 81 GLU A O 1
ATOM 649 N N . PRO A 1 82 ? 9.639 7.589 11.687 1.00 95.69 82 PRO A N 1
ATOM 650 C CA . PRO A 1 82 ? 10.057 8.879 11.133 1.00 95.69 82 PRO A CA 1
ATOM 651 C C . PRO A 1 82 ? 11.459 8.904 10.517 1.00 95.69 82 PRO A C 1
ATOM 653 O O . PRO A 1 82 ? 11.722 9.669 9.597 1.00 95.69 82 PRO A O 1
ATOM 656 N N . THR A 1 83 ? 12.373 8.074 11.012 1.00 93.25 83 THR A N 1
ATOM 657 C CA . THR A 1 83 ? 13.755 7.968 10.527 1.00 93.25 83 THR A CA 1
ATOM 658 C C . THR A 1 83 ? 13.994 6.731 9.658 1.00 93.25 83 THR A C 1
ATOM 660 O O . THR A 1 83 ? 15.134 6.287 9.519 1.00 93.25 83 THR A O 1
ATOM 663 N N . SER A 1 84 ? 12.932 6.192 9.052 1.00 93.75 84 SER A N 1
ATOM 664 C CA . SER A 1 84 ? 12.977 5.015 8.184 1.00 93.75 84 SER A CA 1
ATOM 665 C C . SER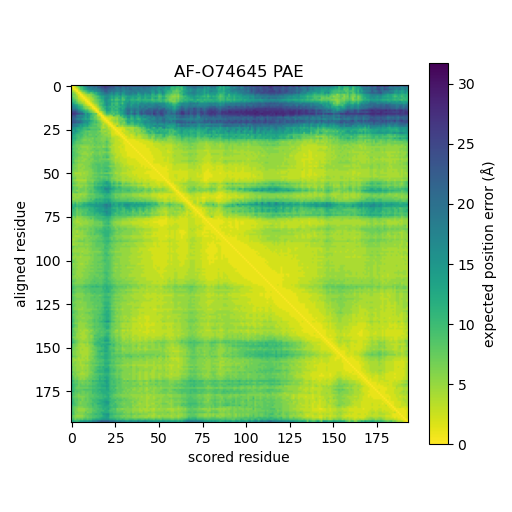 A 1 84 ? 13.879 5.233 6.971 1.00 93.75 84 SER A C 1
ATOM 667 O O . SER A 1 84 ? 14.008 6.337 6.446 1.00 93.75 84 SER A O 1
ATOM 669 N N . ALA A 1 85 ? 14.470 4.150 6.472 1.00 92.94 85 ALA A N 1
ATOM 670 C CA . ALA A 1 85 ? 15.220 4.117 5.222 1.00 92.94 85 ALA A CA 1
ATOM 671 C C . ALA A 1 85 ? 14.364 4.383 3.982 1.00 92.94 85 ALA A C 1
ATOM 673 O O . ALA A 1 85 ? 14.917 4.613 2.910 1.00 92.94 85 ALA A O 1
ATOM 674 N N . VAL A 1 86 ? 13.037 4.347 4.106 1.00 91.94 86 VAL A N 1
ATOM 675 C CA . VAL A 1 86 ? 12.115 4.612 2.994 1.00 91.94 86 VAL A CA 1
ATOM 676 C C . VAL A 1 86 ? 12.044 6.106 2.663 1.00 91.94 86 VAL A C 1
ATOM 678 O O . VAL A 1 86 ? 11.939 6.467 1.493 1.00 91.94 86 VAL A O 1
ATOM 681 N N . PHE A 1 87 ? 12.153 6.976 3.670 1.00 92.69 87 PHE A N 1
ATOM 682 C CA . PHE A 1 87 ? 11.891 8.409 3.534 1.00 92.69 87 PHE A CA 1
ATOM 683 C C . PHE A 1 87 ? 13.157 9.255 3.619 1.00 92.69 87 PHE A C 1
ATOM 685 O O . PHE A 1 87 ? 14.180 8.855 4.183 1.00 92.69 87 PHE A O 1
ATOM 692 N N . ARG A 1 88 ? 13.089 10.469 3.072 1.00 92.44 88 ARG A N 1
ATOM 693 C CA . ARG A 1 88 ? 14.146 11.467 3.238 1.00 92.44 88 ARG A CA 1
ATOM 694 C C . ARG A 1 88 ? 14.095 12.017 4.667 1.00 92.44 88 ARG A C 1
ATOM 696 O O . ARG A 1 88 ? 13.006 12.194 5.211 1.00 92.44 88 ARG A O 1
ATOM 703 N N . PRO A 1 89 ? 15.234 12.410 5.265 1.00 93.69 89 PRO A N 1
ATOM 704 C CA . PRO A 1 89 ? 15.245 12.972 6.620 1.00 93.69 89 PRO A CA 1
ATOM 705 C C . PRO A 1 89 ? 14.316 14.183 6.811 1.00 93.69 89 PRO A C 1
ATOM 707 O O . PRO A 1 89 ? 13.762 14.371 7.890 1.00 93.69 89 PRO A O 1
ATOM 710 N N . ALA A 1 90 ? 14.114 14.986 5.761 1.00 95.94 90 ALA A N 1
ATOM 711 C CA . ALA A 1 90 ? 13.213 16.139 5.786 1.00 95.94 90 ALA A CA 1
ATOM 712 C C . ALA A 1 90 ? 11.724 15.762 5.910 1.00 95.94 90 ALA A C 1
ATOM 714 O O . ALA A 1 90 ? 10.916 16.606 6.286 1.00 95.94 90 ALA A O 1
ATOM 715 N N . GLU A 1 91 ? 11.355 14.514 5.606 1.00 96.12 91 GLU A N 1
ATOM 716 C CA . GLU A 1 91 ? 9.971 14.032 5.664 1.00 96.12 91 GLU A CA 1
ATOM 717 C C . GLU A 1 91 ? 9.596 13.505 7.053 1.00 96.12 91 GLU A C 1
ATOM 719 O O . GLU A 1 91 ? 8.409 13.417 7.368 1.00 96.12 91 GLU A O 1
ATOM 724 N N . ALA A 1 92 ? 10.590 13.228 7.910 1.00 96.50 92 ALA A N 1
ATOM 725 C CA . ALA A 1 92 ? 10.419 12.678 9.256 1.00 96.50 92 ALA A CA 1
ATOM 726 C C . ALA A 1 92 ? 9.323 13.373 10.092 1.00 96.50 92 ALA A C 1
ATOM 728 O O . ALA A 1 92 ? 8.511 12.669 10.701 1.00 96.50 92 ALA A O 1
ATOM 729 N N . PRO A 1 93 ? 9.218 14.721 10.114 1.00 98.19 93 PRO A N 1
ATOM 730 C CA . PRO A 1 93 ? 8.158 15.388 10.867 1.00 98.19 93 PRO A CA 1
ATOM 731 C C . PRO A 1 93 ? 6.749 15.041 10.368 1.00 98.19 93 PRO A C 1
ATOM 733 O O . PRO A 1 93 ? 5.835 14.926 11.179 1.00 98.19 93 PRO A O 1
ATOM 736 N N . PHE A 1 94 ? 6.560 14.839 9.060 1.00 97.88 94 PHE A N 1
ATOM 737 C CA . PHE A 1 94 ? 5.251 14.504 8.488 1.00 97.88 94 PHE A CA 1
ATOM 738 C C . PHE A 1 94 ? 4.825 13.080 8.835 1.00 97.88 94 PHE A C 1
ATOM 740 O O . PHE A 1 94 ? 3.655 12.855 9.141 1.00 97.88 94 PHE A O 1
ATOM 747 N N . ILE A 1 95 ? 5.775 12.143 8.859 1.00 97.31 95 ILE A N 1
ATOM 748 C CA . ILE A 1 95 ? 5.522 10.766 9.302 1.00 97.31 95 ILE A CA 1
ATOM 749 C C . ILE A 1 95 ? 5.107 10.766 10.773 1.00 97.31 95 ILE A C 1
ATOM 751 O O . ILE A 1 95 ? 4.063 10.219 11.110 1.00 97.31 95 ILE A O 1
ATOM 755 N N . LEU A 1 96 ? 5.836 11.490 11.629 1.00 97.94 96 LEU A N 1
ATOM 756 C CA . LEU A 1 96 ? 5.483 11.613 13.045 1.00 97.94 96 LEU A CA 1
ATOM 757 C C . LEU A 1 96 ? 4.077 12.203 13.249 1.00 97.94 96 LEU A C 1
ATOM 759 O O . LEU A 1 96 ? 3.310 11.700 14.068 1.00 97.94 96 LEU A O 1
ATOM 763 N N . ILE A 1 97 ? 3.725 13.260 12.510 1.00 98.38 97 ILE A N 1
ATOM 764 C CA . ILE A 1 97 ? 2.387 13.870 12.579 1.00 98.38 97 ILE A CA 1
ATOM 765 C C . ILE A 1 97 ? 1.309 12.870 12.141 1.00 98.38 97 ILE A C 1
ATOM 767 O O . ILE A 1 97 ? 0.275 12.760 12.801 1.00 98.38 97 ILE A O 1
ATOM 771 N N . SER A 1 98 ? 1.553 12.123 11.062 1.00 97.81 98 SER A N 1
ATOM 772 C CA . SER A 1 98 ? 0.647 11.075 10.585 1.00 97.81 98 SER A CA 1
ATOM 773 C C . SER A 1 98 ? 0.452 9.977 11.636 1.00 97.81 98 SER A C 1
ATOM 775 O O . SER A 1 98 ? -0.685 9.620 11.946 1.00 97.81 98 SER A O 1
ATOM 777 N N . ASP A 1 99 ? 1.534 9.495 12.249 1.00 98.00 99 ASP A N 1
ATOM 778 C CA . ASP A 1 99 ? 1.495 8.458 13.286 1.00 98.00 99 ASP A CA 1
ATOM 779 C C . ASP A 1 99 ? 0.722 8.920 14.531 1.00 98.00 99 ASP A C 1
ATOM 781 O O . ASP A 1 99 ? -0.092 8.172 15.080 1.00 98.00 99 ASP A O 1
ATOM 785 N N . ILE A 1 100 ? 0.900 10.181 14.943 1.00 98.44 100 ILE A N 1
ATOM 786 C CA . ILE A 1 100 ? 0.093 10.797 16.007 1.00 98.44 100 ILE A CA 1
ATOM 787 C C . ILE A 1 100 ? -1.389 10.821 15.608 1.00 98.44 100 ILE A C 1
ATOM 789 O O . ILE A 1 100 ? -2.245 10.467 16.420 1.00 98.44 100 ILE A O 1
ATOM 793 N N . GLY A 1 101 ? -1.711 11.187 14.365 1.00 98.38 101 GLY A N 1
ATOM 794 C CA . GLY A 1 101 ? -3.083 11.172 13.847 1.00 98.38 101 GLY A CA 1
ATOM 795 C C . GLY A 1 101 ? -3.726 9.781 13.889 1.00 98.38 101 GLY A C 1
ATOM 796 O O . GLY A 1 101 ? -4.885 9.641 14.295 1.00 98.38 101 GLY A O 1
ATOM 797 N N . LEU A 1 102 ? -2.963 8.738 13.549 1.00 97.12 102 LEU A N 1
ATOM 798 C CA . LEU A 1 102 ? -3.405 7.346 13.659 1.00 97.12 102 LEU A CA 1
ATOM 799 C C . LEU A 1 102 ? -3.648 6.945 15.119 1.00 97.12 102 LEU A C 1
ATOM 801 O O . LEU A 1 102 ? -4.684 6.352 15.424 1.00 97.12 102 LEU A O 1
ATOM 805 N N . ALA A 1 103 ? -2.747 7.314 16.035 1.00 98.31 103 ALA A N 1
ATOM 806 C CA . ALA A 1 103 ? -2.896 7.027 17.461 1.00 98.31 103 ALA A CA 1
ATOM 807 C C . ALA A 1 103 ? -4.124 7.726 18.069 1.00 98.31 103 ALA A C 1
ATOM 809 O O . ALA A 1 103 ? -4.882 7.115 18.829 1.00 98.31 103 ALA A O 1
ATOM 810 N N . LEU A 1 104 ? -4.364 8.988 17.702 1.00 98.56 104 LEU A N 1
ATOM 811 C CA . LEU A 1 104 ? -5.550 9.742 18.112 1.00 98.56 104 LEU A CA 1
ATOM 812 C C . LEU A 1 104 ? -6.833 9.103 17.576 1.00 98.56 104 LEU A C 1
ATOM 814 O O . LEU A 1 104 ? -7.784 8.914 18.333 1.00 98.56 104 LEU A O 1
ATOM 818 N N . THR A 1 105 ? -6.846 8.707 16.302 1.00 97.56 105 THR A N 1
ATOM 819 C CA . THR A 1 105 ? -7.994 8.025 15.687 1.00 97.56 105 THR A CA 1
ATOM 820 C C . THR A 1 105 ? -8.281 6.697 16.385 1.00 97.56 105 THR A C 1
ATOM 822 O O . THR A 1 105 ? -9.416 6.442 16.781 1.00 97.56 105 THR A O 1
ATOM 825 N N . GLY A 1 106 ? -7.254 5.874 16.623 1.00 97.50 106 GLY A N 1
ATOM 826 C CA . GLY A 1 106 ? -7.390 4.619 17.364 1.00 97.50 106 GLY A CA 1
ATOM 827 C C . GLY A 1 106 ? -7.911 4.831 18.788 1.00 97.50 106 GLY A C 1
ATOM 828 O O . GLY A 1 106 ? -8.788 4.099 19.242 1.00 97.50 106 GLY A O 1
ATOM 829 N N . THR A 1 107 ? -7.441 5.880 19.467 1.00 98.44 107 THR A N 1
ATOM 830 C CA . THR A 1 107 ? -7.911 6.261 20.807 1.00 98.44 107 THR A CA 1
ATOM 831 C C . THR A 1 107 ? -9.383 6.682 20.790 1.00 98.44 107 THR A C 1
ATOM 833 O O . THR A 1 107 ? -10.163 6.235 21.630 1.00 98.44 107 THR A O 1
ATOM 836 N N . ALA A 1 108 ? -9.796 7.490 19.811 1.00 98.19 108 ALA A N 1
ATOM 837 C CA . ALA A 1 108 ? -11.189 7.895 19.647 1.00 98.19 108 ALA A CA 1
ATOM 838 C C . ALA A 1 108 ? -12.105 6.690 19.379 1.00 98.19 108 ALA A C 1
ATOM 840 O O . ALA A 1 108 ? -13.158 6.570 20.002 1.00 98.19 108 ALA A O 1
ATOM 841 N N . LEU A 1 109 ? -11.685 5.761 18.515 1.00 97.94 109 LEU A N 1
ATOM 842 C CA . LEU A 1 109 ? -12.422 4.523 18.243 1.00 97.94 109 LEU A CA 1
ATOM 843 C C . LEU A 1 109 ? -12.501 3.619 19.475 1.00 97.94 109 LEU A C 1
ATOM 845 O O . LEU A 1 109 ? -13.544 3.013 19.721 1.00 97.94 109 LEU A O 1
ATOM 849 N N . TYR A 1 110 ? -11.435 3.553 20.277 1.00 98.06 110 TYR A N 1
ATOM 850 C CA . TYR A 1 110 ? -11.445 2.832 21.545 1.00 98.06 110 TYR A CA 1
ATOM 851 C C . TYR A 1 110 ? -12.494 3.409 22.500 1.00 98.06 110 TYR A C 1
ATOM 853 O O . TYR A 1 110 ? -13.344 2.658 22.976 1.00 98.06 110 TYR A O 1
ATOM 861 N N . PHE A 1 111 ? -12.509 4.724 22.732 1.00 98.44 111 PHE A N 1
ATOM 862 C CA . PHE A 1 111 ? -13.533 5.343 23.579 1.00 98.44 111 PHE A CA 1
ATOM 863 C C . PHE A 1 111 ? -14.940 5.183 22.997 1.00 98.44 111 PHE A C 1
ATOM 865 O O . PHE A 1 111 ? -15.847 4.782 23.719 1.00 98.44 111 PHE A O 1
ATOM 872 N N . ALA A 1 112 ? -15.121 5.360 21.686 1.00 98.19 112 ALA A N 1
ATOM 873 C CA . ALA A 1 112 ? -16.401 5.098 21.029 1.00 98.19 112 ALA A CA 1
ATOM 874 C C . ALA A 1 112 ? -16.871 3.651 21.257 1.00 98.19 112 ALA A C 1
ATOM 876 O O . ALA A 1 112 ? -18.044 3.416 21.531 1.00 98.19 112 ALA A O 1
ATOM 877 N N . SER A 1 113 ? -15.959 2.675 21.230 1.00 98.25 113 SER A N 1
ATOM 878 C CA . SER A 1 113 ? -16.296 1.268 21.469 1.00 98.25 113 SER A CA 1
ATOM 879 C C . SER A 1 113 ? -16.809 0.999 22.887 1.00 98.25 113 SER A C 1
ATOM 881 O O . SER A 1 113 ? -17.573 0.054 23.089 1.00 98.25 113 SER A O 1
ATOM 883 N N . LYS A 1 114 ? -16.418 1.830 23.865 1.00 98.19 114 LYS A N 1
ATOM 884 C CA . LYS A 1 114 ? -16.925 1.771 25.241 1.00 98.19 114 LYS A CA 1
ATOM 885 C C . LYS A 1 114 ? -18.353 2.305 25.348 1.00 98.19 114 LYS A C 1
ATOM 887 O O . LYS A 1 114 ? -19.113 1.758 26.139 1.00 98.19 114 LYS A O 1
ATOM 892 N N . GLU A 1 115 ? -18.705 3.301 24.536 1.00 98.19 115 GLU A N 1
ATO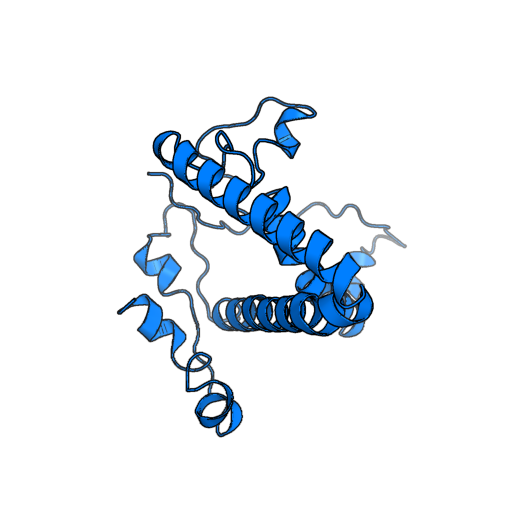M 893 C CA . GLU A 1 115 ? -20.021 3.952 24.546 1.00 98.19 115 GLU A CA 1
ATOM 894 C C . GLU A 1 115 ? -21.061 3.214 23.689 1.00 98.19 115 GLU A C 1
ATOM 896 O O . GLU A 1 115 ? -22.168 2.943 24.145 1.00 98.19 115 GLU A O 1
ATOM 901 N N . VAL A 1 116 ? -20.715 2.858 22.445 1.00 97.81 116 VAL A N 1
ATOM 902 C CA . VAL A 1 116 ? -21.660 2.266 21.470 1.00 97.81 116 VAL A CA 1
ATOM 903 C C . VAL A 1 116 ? -21.434 0.775 21.213 1.00 97.81 116 VAL A C 1
ATOM 905 O O . VAL A 1 116 ? -22.129 0.162 20.400 1.00 97.81 116 VAL A O 1
ATOM 908 N N . GLY A 1 117 ? -20.461 0.179 21.902 1.00 98.06 117 GLY A N 1
ATOM 909 C CA . GLY A 1 117 ? -20.082 -1.221 21.763 1.00 98.06 117 GLY A CA 1
ATOM 910 C C . GLY A 1 117 ? -19.043 -1.470 20.667 1.00 98.06 117 GLY A C 1
ATOM 911 O O . GLY A 1 117 ? -19.026 -0.836 19.609 1.00 98.06 117 GLY A O 1
ATOM 912 N N . VAL A 1 118 ? -18.184 -2.462 20.911 1.00 97.56 118 VAL A N 1
ATOM 913 C CA . VAL A 1 118 ? -17.109 -2.866 19.990 1.00 97.56 118 VAL A CA 1
ATOM 914 C C . VAL A 1 118 ? -17.665 -3.283 18.631 1.00 97.56 118 VAL A C 1
ATOM 916 O O . VAL A 1 118 ? -17.152 -2.844 17.607 1.00 97.56 118 VAL A O 1
ATOM 919 N N . SER A 1 119 ? -18.742 -4.072 18.601 1.00 97.94 119 SER A N 1
ATOM 920 C CA . SER A 1 119 ? -19.354 -4.547 17.354 1.00 97.94 119 SER A CA 1
ATOM 921 C C . SER A 1 119 ? -19.788 -3.397 16.447 1.00 97.94 119 SER A C 1
ATOM 923 O O . SER A 1 119 ? -19.523 -3.433 15.249 1.00 97.94 119 SER A O 1
ATOM 925 N N . THR A 1 120 ? -20.388 -2.349 17.016 1.00 97.94 120 THR 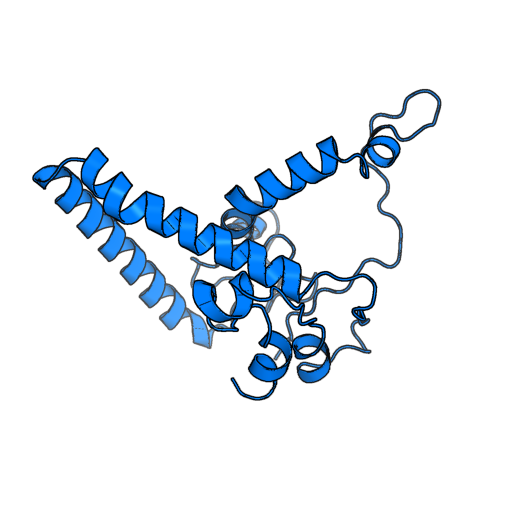A N 1
ATOM 926 C CA . THR A 1 120 ? -20.813 -1.156 16.274 1.00 97.94 120 THR A CA 1
ATOM 927 C C . THR A 1 120 ? -19.620 -0.459 15.627 1.00 97.94 120 THR A C 1
ATOM 929 O O . THR A 1 120 ? -19.649 -0.170 14.433 1.00 97.94 120 THR A O 1
ATOM 932 N N . VAL A 1 121 ? -18.535 -0.250 16.379 1.00 98.00 121 VAL A N 1
ATOM 933 C CA . VAL A 1 121 ? -17.309 0.366 15.847 1.00 98.00 121 VAL A CA 1
ATOM 934 C C . VAL A 1 121 ? -16.665 -0.506 14.765 1.00 98.00 121 VAL A C 1
ATOM 936 O O . VAL A 1 121 ? -16.234 0.016 13.740 1.00 98.00 121 VAL A O 1
ATOM 939 N N . LEU A 1 122 ? -16.640 -1.831 14.936 1.00 96.69 122 LEU A N 1
ATOM 940 C CA . LEU A 1 122 ? -16.111 -2.742 13.917 1.00 96.69 122 LEU A CA 1
ATOM 941 C C . LEU A 1 122 ? -16.916 -2.662 12.612 1.00 96.69 122 LEU A C 1
ATOM 943 O O . LEU A 1 122 ? -16.321 -2.566 11.540 1.00 96.69 122 LEU A O 1
ATOM 947 N N . TYR A 1 123 ? -18.248 -2.651 12.684 1.00 97.25 123 TYR A N 1
ATOM 948 C CA . TYR A 1 123 ? -19.085 -2.558 11.486 1.00 97.25 123 TYR A CA 1
ATOM 949 C C . TYR A 1 123 ? -19.018 -1.191 10.808 1.00 97.25 123 TYR A C 1
ATOM 951 O O . TYR A 1 123 ? -19.037 -1.131 9.583 1.00 97.25 123 TYR A O 1
ATOM 959 N N . LEU A 1 124 ? -18.926 -0.105 11.576 1.00 96.50 124 LEU A N 1
ATOM 960 C CA . LEU A 1 124 ? -18.892 1.247 11.016 1.00 96.50 124 LEU A CA 1
ATOM 961 C C . LEU A 1 124 ? -17.500 1.682 10.554 1.00 96.50 124 LEU A C 1
ATOM 963 O O . LEU A 1 124 ? -17.404 2.555 9.697 1.00 96.50 124 LEU A O 1
ATOM 967 N N . TYR A 1 125 ? -16.431 1.103 11.106 1.00 95.31 125 TYR A N 1
ATOM 968 C CA . TYR A 1 125 ? -15.066 1.535 10.814 1.00 95.31 125 TYR A CA 1
ATOM 969 C C . TYR A 1 125 ? -14.212 0.435 10.190 1.00 95.31 125 TYR A C 1
ATOM 971 O O . TYR A 1 125 ? -13.698 0.616 9.089 1.00 95.31 125 TYR A O 1
ATOM 979 N N . LEU A 1 126 ? -14.082 -0.725 10.846 1.00 92.50 126 LEU A N 1
ATOM 980 C CA . LEU A 1 126 ? -13.186 -1.780 10.363 1.00 92.50 126 LEU A CA 1
ATOM 981 C C . LEU A 1 126 ? -13.669 -2.382 9.037 1.00 92.50 126 LEU A C 1
ATOM 983 O O . LEU A 1 126 ? -12.865 -2.559 8.127 1.00 92.50 126 LEU A O 1
ATOM 987 N N . VAL A 1 127 ? -14.963 -2.680 8.902 1.00 94.00 127 VAL A N 1
ATOM 988 C CA . VAL A 1 127 ? -15.498 -3.279 7.667 1.00 94.00 127 VAL A CA 1
ATOM 989 C C . VAL A 1 127 ? -15.348 -2.332 6.463 1.00 94.00 127 VAL A C 1
ATOM 991 O O . VAL A 1 127 ? -14.763 -2.761 5.466 1.00 94.00 127 VAL A O 1
ATOM 994 N N . PRO A 1 128 ? -15.763 -1.048 6.525 1.00 94.31 128 PRO A N 1
ATOM 995 C CA . PRO A 1 128 ? -15.515 -0.099 5.439 1.00 94.31 128 PRO A CA 1
ATOM 996 C C . PRO A 1 128 ? -14.029 0.113 5.157 1.00 94.31 128 PRO A C 1
ATOM 998 O O . PRO A 1 128 ? -13.637 0.162 3.993 1.00 94.31 128 PRO A O 1
ATOM 1001 N N . TYR A 1 129 ? -13.191 0.176 6.198 1.00 91.00 129 TYR A N 1
ATOM 1002 C CA . TYR A 1 129 ? -11.740 0.267 6.046 1.00 91.00 129 TYR A CA 1
ATOM 1003 C C . TYR A 1 129 ? -11.200 -0.900 5.211 1.00 91.00 129 TYR A C 1
ATOM 1005 O O . TYR A 1 129 ? -10.515 -0.667 4.216 1.00 91.00 129 TYR A O 1
ATOM 1013 N N . LEU A 1 130 ? -11.552 -2.144 5.555 1.00 89.25 130 LEU A N 1
ATOM 1014 C CA . LEU A 1 130 ? -11.126 -3.330 4.807 1.00 89.25 130 LEU A CA 1
ATOM 1015 C C . LEU A 1 130 ? -11.657 -3.324 3.369 1.00 89.25 130 LEU A C 1
ATOM 1017 O O . LEU A 1 130 ? -10.936 -3.719 2.458 1.00 89.25 130 LEU A O 1
ATOM 1021 N N . TRP A 1 131 ? -12.880 -2.838 3.147 1.00 90.44 131 TRP A N 1
ATOM 1022 C CA . TRP A 1 131 ? -13.473 -2.744 1.812 1.00 90.44 131 TRP A CA 1
ATOM 1023 C C . TRP A 1 131 ? -12.744 -1.735 0.917 1.00 90.44 131 TRP A C 1
ATOM 1025 O O . TRP A 1 131 ? -12.429 -2.034 -0.232 1.00 90.44 131 TRP A O 1
ATOM 1035 N N . VAL A 1 132 ? -12.417 -0.554 1.444 1.00 89.38 132 VAL A N 1
ATOM 1036 C CA . VAL A 1 132 ? -11.642 0.459 0.710 1.00 89.38 132 VAL A CA 1
ATOM 1037 C C . VAL A 1 132 ? -10.236 -0.056 0.402 1.00 89.38 132 VAL A C 1
ATOM 1039 O O . VAL A 1 132 ? -9.785 0.056 -0.735 1.00 89.38 132 VAL A O 1
ATOM 1042 N N . HIS A 1 133 ? -9.565 -0.677 1.378 1.00 88.94 133 HIS A N 1
ATOM 1043 C CA . HIS A 1 133 ? -8.239 -1.269 1.165 1.00 88.94 133 HIS A CA 1
ATOM 1044 C C . HIS A 1 133 ? -8.282 -2.402 0.143 1.00 88.94 133 HIS A C 1
ATOM 1046 O O . HIS A 1 133 ? -7.369 -2.521 -0.675 1.00 88.94 133 HIS A O 1
ATOM 1052 N N . HIS A 1 134 ? -9.358 -3.198 0.157 1.00 89.50 134 HIS A N 1
ATOM 1053 C CA . HIS A 1 134 ? -9.571 -4.238 -0.832 1.00 89.50 134 HIS A CA 1
ATOM 1054 C C . HIS A 1 134 ? -9.525 -3.655 -2.248 1.00 89.50 134 HIS A C 1
ATOM 1056 O O . HIS A 1 134 ? -8.681 -4.042 -3.057 1.00 89.50 134 HIS A O 1
ATOM 1062 N N . TRP A 1 135 ? -10.382 -2.668 -2.515 1.00 89.00 135 TRP A N 1
ATOM 1063 C CA . TRP A 1 135 ? -10.461 -2.046 -3.832 1.00 89.00 135 TRP A CA 1
ATOM 1064 C C . TRP A 1 135 ? -9.185 -1.309 -4.219 1.00 89.00 135 TRP A C 1
ATOM 1066 O O . TRP A 1 135 ? -8.771 -1.420 -5.368 1.00 89.00 135 TRP A O 1
ATOM 1076 N N . LEU A 1 136 ? -8.523 -0.623 -3.283 1.00 87.62 136 LEU A N 1
ATOM 1077 C CA . LEU A 1 136 ? -7.262 0.068 -3.555 1.00 87.62 136 LEU A CA 1
ATOM 1078 C C . LEU A 1 136 ? -6.204 -0.905 -4.086 1.00 87.62 136 LEU A C 1
ATOM 1080 O O . LEU A 1 136 ? -5.629 -0.669 -5.147 1.00 87.62 136 LEU A O 1
ATOM 1084 N N . VAL A 1 137 ? -5.981 -2.024 -3.395 1.00 89.88 137 VAL A N 1
ATOM 1085 C CA . VAL A 1 137 ? -4.991 -3.030 -3.812 1.00 89.88 137 VAL A CA 1
ATOM 1086 C C . VAL A 1 137 ? -5.424 -3.740 -5.099 1.00 89.88 137 VAL A C 1
ATOM 1088 O O . VAL A 1 137 ? -4.602 -3.925 -5.991 1.00 89.88 137 VAL A O 1
ATOM 1091 N N . ALA A 1 138 ? -6.704 -4.098 -5.241 1.00 90.50 138 ALA A N 1
ATOM 1092 C CA . ALA A 1 138 ? -7.194 -4.794 -6.431 1.00 90.50 138 ALA A CA 1
ATOM 1093 C C . ALA A 1 138 ? -7.054 -3.936 -7.698 1.00 90.50 138 ALA A C 1
ATOM 1095 O O . ALA A 1 138 ? -6.545 -4.399 -8.718 1.00 90.50 138 ALA A O 1
ATOM 1096 N N . ILE A 1 139 ? -7.494 -2.679 -7.627 1.00 90.69 139 ILE A N 1
ATOM 1097 C CA . ILE A 1 139 ? -7.494 -1.750 -8.758 1.00 90.69 139 ILE A CA 1
ATOM 1098 C C . ILE A 1 139 ? -6.059 -1.407 -9.158 1.00 90.69 139 ILE A C 1
ATOM 1100 O O . ILE A 1 139 ? -5.710 -1.555 -10.326 1.00 90.69 139 ILE A O 1
ATOM 1104 N N . THR A 1 140 ? -5.201 -1.053 -8.195 1.00 88.38 140 THR A N 1
ATOM 1105 C CA . THR A 1 140 ? -3.785 -0.764 -8.479 1.00 88.38 140 THR A CA 1
ATOM 1106 C C . THR A 1 140 ? -3.062 -1.980 -9.056 1.00 88.38 140 THR A C 1
ATOM 1108 O O . THR A 1 140 ? -2.336 -1.844 -10.039 1.00 88.38 140 THR A O 1
ATOM 1111 N N . TYR A 1 141 ? -3.302 -3.184 -8.525 1.00 89.56 141 TYR A N 1
ATOM 1112 C CA . TYR A 1 141 ? -2.754 -4.405 -9.111 1.00 89.56 141 TYR A CA 1
ATOM 1113 C C . TYR A 1 141 ? -3.193 -4.567 -10.568 1.00 89.56 141 TYR A C 1
ATOM 1115 O O . TYR A 1 141 ? -2.348 -4.752 -11.437 1.00 89.56 141 TYR A O 1
ATOM 1123 N N . LEU A 1 142 ? -4.489 -4.439 -10.866 1.00 91.25 142 LEU A N 1
ATOM 1124 C CA . LEU A 1 142 ? -4.982 -4.556 -12.237 1.00 91.25 142 LEU A CA 1
ATOM 1125 C C . LEU A 1 142 ? -4.344 -3.502 -13.146 1.00 91.25 142 LEU A C 1
ATOM 1127 O O . LEU A 1 142 ? -3.822 -3.846 -14.207 1.00 91.25 142 LEU A O 1
ATOM 1131 N N . HIS A 1 143 ? -4.326 -2.235 -12.746 1.00 92.50 143 HIS A N 1
ATOM 1132 C CA . HIS A 1 143 ? -3.734 -1.151 -13.532 1.00 92.50 143 HIS A CA 1
ATOM 1133 C C . HIS A 1 143 ? -2.264 -1.362 -13.879 1.00 92.50 143 HIS A C 1
ATOM 1135 O O . HIS A 1 143 ? -1.840 -0.979 -14.965 1.00 92.50 143 HIS A O 1
ATOM 1141 N N . HIS A 1 144 ? -1.499 -1.986 -12.987 1.00 89.81 144 HIS A N 1
ATOM 1142 C CA . HIS A 1 144 ? -0.057 -2.168 -13.137 1.00 89.81 144 HIS A CA 1
ATOM 1143 C C . HIS A 1 144 ? 0.350 -3.604 -13.516 1.00 89.81 144 HIS A C 1
ATOM 1145 O O . HIS A 1 144 ? 1.540 -3.916 -13.544 1.00 89.81 144 HIS A O 1
ATOM 1151 N N . HIS A 1 145 ? -0.606 -4.491 -13.819 1.00 88.31 145 HIS A N 1
ATOM 1152 C CA . HIS A 1 145 ? -0.327 -5.894 -14.129 1.00 88.31 145 HIS A CA 1
ATOM 1153 C C . HIS A 1 145 ? -0.961 -6.339 -15.447 1.00 88.31 145 HIS A C 1
ATOM 1155 O O . HIS A 1 145 ? -2.150 -6.647 -15.523 1.00 88.31 145 HIS A O 1
ATOM 1161 N N . HIS A 1 146 ? -0.151 -6.396 -16.502 1.00 90.06 146 HIS A N 1
ATOM 1162 C CA . HIS A 1 146 ? -0.535 -6.917 -17.811 1.00 90.06 146 HIS A CA 1
ATOM 1163 C C . HIS A 1 146 ? 0.710 -7.376 -18.573 1.00 90.06 146 HIS A C 1
ATOM 1165 O O . HIS A 1 146 ? 1.796 -6.836 -18.369 1.00 90.06 146 HIS A O 1
ATOM 1171 N N . THR A 1 147 ? 0.561 -8.369 -19.448 1.00 88.69 147 THR A N 1
ATOM 1172 C CA . THR A 1 147 ? 1.679 -8.980 -20.188 1.00 88.69 147 THR A CA 1
ATOM 1173 C C . THR A 1 147 ? 2.349 -8.021 -21.167 1.00 88.69 147 THR A C 1
ATOM 1175 O O . THR A 1 147 ? 3.535 -8.159 -21.443 1.00 88.69 147 THR A O 1
ATOM 1178 N N . GLU A 1 148 ? 1.606 -7.039 -21.672 1.00 89.00 148 GLU A N 1
ATOM 1179 C CA . GLU A 1 148 ? 2.121 -6.024 -22.599 1.00 89.00 148 GLU A CA 1
ATOM 1180 C C . GLU A 1 148 ? 2.785 -4.836 -21.888 1.00 89.00 148 GLU A C 1
ATOM 1182 O O . GLU A 1 148 ? 3.385 -3.991 -22.551 1.00 89.00 148 GLU A O 1
ATOM 1187 N N . LEU A 1 149 ? 2.694 -4.744 -20.553 1.00 89.69 149 LEU A N 1
ATOM 1188 C CA . LEU A 1 149 ? 3.307 -3.628 -19.839 1.00 89.69 149 LEU A CA 1
ATOM 1189 C C . LEU A 1 149 ? 4.832 -3.775 -19.790 1.00 89.69 149 LEU A C 1
ATOM 1191 O O . LEU A 1 149 ? 5.351 -4.805 -19.335 1.00 89.69 149 LEU A O 1
ATOM 1195 N N . PRO A 1 150 ? 5.575 -2.738 -20.217 1.00 87.94 150 PRO A N 1
ATOM 1196 C CA . PRO A 1 150 ? 7.021 -2.788 -20.213 1.00 87.94 150 PRO A CA 1
ATOM 1197 C C . PRO A 1 150 ? 7.539 -2.779 -18.777 1.00 87.94 150 PRO A C 1
ATOM 1199 O O . PRO A 1 150 ? 7.132 -1.965 -17.949 1.00 87.94 150 PRO A O 1
ATOM 1202 N N . HIS A 1 151 ? 8.501 -3.653 -18.506 1.00 84.31 151 HIS A N 1
ATOM 1203 C CA . HIS A 1 151 ? 9.315 -3.570 -17.305 1.00 84.31 151 HIS A CA 1
ATOM 1204 C C . HIS A 1 151 ? 10.702 -3.064 -17.690 1.00 84.31 151 HIS A C 1
ATOM 1206 O O . HIS A 1 151 ? 11.347 -3.604 -18.588 1.00 84.31 151 HIS A O 1
ATOM 1212 N N . TYR A 1 152 ? 11.156 -2.013 -17.017 1.00 84.69 152 TYR A N 1
ATOM 1213 C CA . TYR A 1 152 ? 12.399 -1.336 -17.363 1.00 84.69 152 TYR A CA 1
ATOM 1214 C C . TYR A 1 152 ? 13.565 -1.817 -16.495 1.00 84.69 152 TYR A C 1
ATOM 1216 O O . TYR A 1 152 ? 13.393 -2.144 -15.318 1.00 84.69 152 TYR A O 1
ATOM 1224 N N . THR A 1 153 ? 14.770 -1.830 -17.070 1.00 84.44 153 THR A N 1
ATOM 1225 C CA . THR A 1 153 ? 16.005 -1.924 -16.278 1.00 84.44 153 THR A CA 1
ATOM 1226 C C . THR A 1 153 ? 16.219 -0.632 -15.492 1.00 84.44 153 THR A C 1
ATOM 1228 O O . THR A 1 153 ? 15.563 0.377 -15.761 1.00 84.44 153 THR A O 1
ATOM 1231 N N . ALA A 1 154 ? 17.164 -0.638 -14.549 1.00 80.75 154 ALA A N 1
ATOM 1232 C CA . ALA A 1 154 ? 17.508 0.558 -13.783 1.00 80.75 154 ALA A CA 1
ATOM 1233 C C . ALA A 1 154 ? 17.898 1.740 -14.693 1.00 80.75 154 ALA A C 1
ATOM 1235 O O . ALA A 1 154 ? 17.512 2.871 -14.429 1.00 80.75 154 ALA A O 1
ATOM 1236 N N . GLU A 1 155 ? 18.608 1.473 -15.791 1.00 83.88 155 GLU A N 1
ATOM 1237 C CA . GLU A 1 155 ? 19.052 2.482 -16.761 1.00 83.88 155 GLU A CA 1
ATOM 1238 C C . GLU A 1 155 ? 17.935 2.902 -17.728 1.00 83.88 155 GLU A C 1
ATOM 1240 O O . GLU A 1 155 ? 17.929 4.022 -18.235 1.00 83.88 155 GLU A O 1
ATOM 1245 N N . GLY A 1 156 ? 17.000 1.994 -18.026 1.00 86.31 156 GLY A N 1
ATOM 1246 C CA . GLY A 1 156 ? 15.895 2.246 -18.951 1.00 86.31 156 GLY A CA 1
ATOM 1247 C C . GLY A 1 156 ? 14.712 2.985 -18.323 1.00 86.31 156 GLY A C 1
ATOM 1248 O O . GLY A 1 156 ? 13.903 3.569 -19.057 1.00 86.31 156 GLY A O 1
ATOM 1249 N N . TRP A 1 157 ? 14.606 2.942 -16.994 1.00 87.31 157 TRP A N 1
ATOM 1250 C CA . TRP A 1 157 ? 13.512 3.513 -16.220 1.00 87.31 157 TRP A CA 1
ATOM 1251 C C . TRP A 1 157 ? 13.665 5.033 -16.069 1.00 87.31 157 TRP A C 1
ATOM 1253 O O . TRP A 1 157 ? 14.754 5.557 -15.859 1.00 87.31 157 TRP A O 1
ATOM 1263 N N . THR A 1 158 ? 12.548 5.751 -16.157 1.00 86.88 158 THR A N 1
ATOM 1264 C CA . THR A 1 158 ? 12.429 7.158 -15.751 1.00 86.88 158 THR A CA 1
ATOM 1265 C C . THR A 1 158 ? 11.093 7.338 -15.042 1.00 86.88 158 THR A C 1
ATOM 1267 O O . THR A 1 158 ? 10.184 6.539 -15.273 1.00 86.88 158 THR A O 1
ATOM 1270 N N . TYR A 1 159 ? 10.934 8.403 -14.249 1.00 84.00 159 TYR A N 1
ATOM 1271 C CA . TYR A 1 159 ? 9.670 8.696 -13.561 1.00 84.00 159 TYR A CA 1
ATOM 1272 C C . TYR A 1 159 ? 8.459 8.627 -14.502 1.00 84.00 159 TYR A C 1
ATOM 1274 O O . TYR A 1 159 ? 7.511 7.888 -14.249 1.00 84.00 159 TYR A O 1
ATOM 1282 N N . VAL A 1 160 ? 8.537 9.309 -15.649 1.00 88.69 160 VAL A N 1
ATOM 1283 C CA . VAL A 1 160 ? 7.454 9.334 -16.644 1.00 88.69 160 VAL A CA 1
ATOM 1284 C C . VAL A 1 160 ? 7.204 7.948 -17.245 1.00 88.69 160 VAL A C 1
ATOM 1286 O O . VAL A 1 160 ? 6.058 7.526 -17.351 1.00 88.69 160 VAL A O 1
ATOM 1289 N N . LYS A 1 161 ? 8.256 7.202 -17.609 1.00 89.50 161 LYS A N 1
ATOM 1290 C CA . LYS A 1 161 ? 8.099 5.840 -18.148 1.00 89.50 161 LYS A CA 1
ATOM 1291 C C . LYS A 1 161 ? 7.487 4.883 -17.127 1.00 89.50 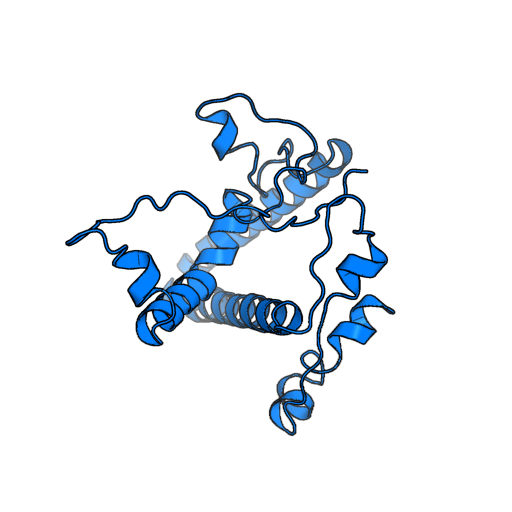161 LYS A C 1
ATOM 1293 O O . LYS A 1 161 ? 6.696 4.029 -17.510 1.00 89.50 161 LYS A O 1
ATOM 1298 N N . GLY A 1 162 ? 7.863 5.017 -15.855 1.00 87.25 162 GLY A N 1
ATOM 1299 C CA . GLY A 1 162 ? 7.312 4.236 -14.754 1.00 87.25 162 GLY A CA 1
ATOM 1300 C C . GLY A 1 162 ? 5.843 4.558 -14.493 1.00 87.25 162 GLY A C 1
ATOM 1301 O O . GLY A 1 162 ? 5.035 3.641 -14.405 1.00 87.25 162 GLY A O 1
ATOM 1302 N N . ALA A 1 163 ? 5.485 5.843 -14.437 1.00 87.69 163 ALA A N 1
ATOM 1303 C CA . ALA A 1 163 ? 4.103 6.288 -14.240 1.00 87.69 163 ALA A CA 1
ATOM 1304 C C . ALA A 1 163 ? 3.174 5.826 -15.381 1.00 87.69 163 ALA A C 1
ATOM 1306 O O . ALA A 1 163 ? 2.049 5.391 -15.146 1.00 87.69 163 ALA A O 1
ATOM 1307 N N . LEU A 1 164 ? 3.675 5.841 -16.621 1.00 90.38 164 LEU A N 1
ATOM 1308 C CA . LEU A 1 164 ? 2.931 5.398 -17.804 1.00 90.38 164 LEU A CA 1
ATOM 1309 C C . LEU A 1 164 ? 2.961 3.883 -18.038 1.00 90.38 164 LEU A C 1
ATOM 1311 O O . LEU A 1 164 ? 2.315 3.409 -18.969 1.00 90.38 164 LEU A O 1
ATOM 1315 N N . ALA A 1 165 ? 3.671 3.105 -17.215 1.00 91.00 165 ALA A N 1
ATOM 1316 C CA . ALA A 1 165 ? 3.610 1.642 -17.241 1.00 91.00 165 ALA A CA 1
ATOM 1317 C C . ALA A 1 165 ? 2.325 1.147 -16.550 1.00 91.00 165 ALA A C 1
ATOM 1319 O O . ALA A 1 165 ? 2.353 0.445 -15.537 1.00 91.00 165 ALA A O 1
ATOM 1320 N N . THR A 1 166 ? 1.189 1.567 -17.101 1.00 92.50 166 THR A N 1
ATOM 1321 C CA . THR A 1 166 ? -0.168 1.265 -16.654 1.00 92.50 166 THR A CA 1
ATOM 1322 C C . THR A 1 166 ? -1.055 0.924 -17.839 1.00 92.50 166 THR A C 1
ATOM 1324 O O . THR A 1 166 ? -0.774 1.307 -18.973 1.00 92.50 166 THR A O 1
ATOM 1327 N N . VAL A 1 167 ? -2.123 0.174 -17.586 1.00 93.38 167 VAL A N 1
ATOM 1328 C CA . VAL A 1 167 ? -3.107 -0.194 -18.603 1.00 93.38 167 VAL A CA 1
ATOM 1329 C C . VAL A 1 167 ? -4.516 0.120 -18.119 1.00 93.38 167 VAL A C 1
ATOM 1331 O O . VAL A 1 167 ? -4.886 -0.195 -16.983 1.00 93.38 167 VAL A O 1
ATOM 1334 N N . ASP A 1 168 ? -5.310 0.688 -19.019 1.00 93.19 168 ASP A N 1
ATOM 1335 C CA . ASP A 1 168 ? -6.743 0.876 -18.840 1.00 93.19 168 ASP A CA 1
ATOM 1336 C C . ASP A 1 168 ? -7.500 -0.319 -19.433 1.00 93.19 168 ASP A C 1
ATOM 1338 O O . ASP A 1 168 ? -7.128 -0.869 -20.471 1.00 93.19 168 ASP A O 1
ATOM 1342 N N . ARG A 1 169 ? -8.560 -0.755 -18.750 1.00 91.62 169 ARG A N 1
ATOM 1343 C CA . ARG A 1 169 ? -9.452 -1.824 -19.219 1.00 91.62 169 ARG A CA 1
ATOM 1344 C C . ARG A 1 169 ? -10.881 -1.321 -19.195 1.00 91.62 169 ARG A C 1
ATOM 1346 O O . ARG A 1 169 ? -11.268 -0.652 -18.246 1.00 91.62 169 ARG A O 1
ATOM 1353 N N . GLU A 1 170 ? -11.662 -1.707 -20.192 1.00 91.56 170 GLU A N 1
ATOM 1354 C CA . GLU A 1 170 ? -13.088 -1.394 -20.256 1.00 91.56 170 GLU A CA 1
ATOM 1355 C C . GLU A 1 170 ? -13.880 -2.341 -19.349 1.00 91.56 170 GLU A C 1
ATOM 1357 O O . GLU A 1 170 ? -13.867 -3.561 -19.533 1.00 91.56 170 GLU A O 1
ATOM 1362 N N . PHE A 1 171 ? -14.609 -1.778 -18.385 1.00 90.56 171 PHE A N 1
ATOM 1363 C CA . PHE A 1 171 ? -15.503 -2.518 -17.489 1.00 90.56 171 PHE A CA 1
ATOM 1364 C C . PHE A 1 171 ? -16.980 -2.191 -17.755 1.00 90.56 171 PHE A C 1
ATOM 1366 O O . PHE A 1 171 ? -17.867 -2.596 -16.993 1.00 90.56 171 PHE A O 1
ATOM 1373 N N . GLY A 1 172 ? -17.266 -1.463 -18.838 1.00 92.69 172 GLY A N 1
ATOM 1374 C CA . GLY A 1 172 ? -18.613 -1.163 -19.304 1.00 92.69 172 GLY A CA 1
ATOM 1375 C C . GLY A 1 172 ? -19.444 -0.467 -18.227 1.00 92.69 172 GLY A C 1
ATOM 1376 O O . GLY A 1 172 ? -19.062 0.568 -17.684 1.00 92.69 172 GLY A O 1
ATOM 1377 N N . PHE A 1 173 ? -20.603 -1.040 -17.891 1.00 94.81 173 PHE A N 1
ATOM 1378 C CA . PHE A 1 173 ? -21.487 -0.467 -16.872 1.00 94.81 173 PHE A CA 1
ATOM 1379 C C . PHE A 1 173 ? -20.806 -0.343 -15.500 1.00 94.81 173 PHE A C 1
ATOM 1381 O O . PHE A 1 173 ? -20.999 0.657 -14.809 1.00 94.81 173 PHE A O 1
ATOM 1388 N N . ILE A 1 174 ? -19.997 -1.336 -15.116 1.00 92.50 174 ILE A N 1
ATOM 1389 C CA . ILE A 1 174 ? -19.332 -1.370 -13.809 1.00 92.50 174 ILE A CA 1
ATOM 1390 C C . ILE A 1 174 ? -18.334 -0.216 -13.708 1.00 92.50 174 ILE A C 1
ATOM 1392 O O . ILE A 1 174 ? -18.394 0.563 -12.755 1.00 92.50 174 ILE A O 1
ATOM 1396 N N . GLY A 1 175 ? -17.469 -0.068 -14.714 1.00 91.44 175 GLY A N 1
ATOM 1397 C CA . GLY A 1 175 ? -16.475 1.002 -14.758 1.00 91.44 175 GLY A CA 1
ATOM 1398 C C . GLY A 1 175 ? -17.120 2.381 -14.744 1.00 91.44 175 GLY A C 1
ATOM 1399 O O . GLY A 1 175 ? -16.848 3.189 -13.852 1.00 91.44 175 GLY A O 1
ATOM 1400 N N . LYS A 1 176 ? -18.073 2.611 -15.650 1.00 90.44 176 LYS A N 1
ATOM 1401 C CA . LYS A 1 176 ? -18.714 3.916 -15.815 1.00 90.44 176 LYS A CA 1
ATOM 1402 C C . LYS A 1 176 ? -19.600 4.335 -14.641 1.00 90.44 176 LYS A C 1
ATOM 1404 O O . LYS A 1 176 ? -19.560 5.500 -14.254 1.00 90.44 176 LYS A O 1
ATOM 1409 N N . HIS A 1 177 ? -20.426 3.435 -14.104 1.00 93.19 177 HIS A N 1
ATOM 1410 C CA . HIS A 1 177 ? -21.492 3.808 -13.163 1.00 93.19 177 HIS A CA 1
ATOM 1411 C C . HIS A 1 177 ? -21.211 3.444 -11.706 1.00 93.19 177 HIS A C 1
ATOM 1413 O O . HIS A 1 177 ? -21.708 4.135 -10.823 1.00 93.19 177 HIS A O 1
ATOM 1419 N N . LEU A 1 178 ? -20.434 2.392 -11.432 1.00 91.19 178 LEU A N 1
ATOM 1420 C CA . LEU A 1 178 ? -20.078 2.033 -10.053 1.00 91.19 178 LEU A CA 1
ATOM 1421 C C . LEU A 1 178 ? -18.748 2.673 -9.653 1.00 91.19 178 LEU A C 1
ATOM 1423 O O . LEU A 1 178 ? -18.626 3.242 -8.571 1.00 91.19 178 LEU A O 1
ATOM 1427 N N . PHE A 1 179 ? -17.771 2.637 -10.559 1.00 91.00 179 PHE A N 1
ATOM 1428 C CA . PHE A 1 179 ? -16.418 3.140 -10.321 1.00 91.00 179 PHE A CA 1
ATOM 1429 C C . PHE A 1 179 ? -16.154 4.527 -10.916 1.00 91.00 179 PHE A C 1
ATOM 1431 O O . PHE A 1 179 ? -15.055 5.055 -10.769 1.00 91.00 179 PHE A O 1
ATOM 1438 N N . HIS A 1 180 ? -17.151 5.145 -11.554 1.00 90.69 180 HIS A N 1
ATOM 1439 C CA . HIS A 1 180 ? -17.069 6.511 -12.084 1.00 90.69 180 HIS A CA 1
ATOM 1440 C C . HIS A 1 180 ? -15.856 6.738 -13.012 1.00 90.69 180 HIS A C 1
ATOM 1442 O O . HIS A 1 180 ? -15.296 7.830 -13.078 1.00 90.69 180 HIS A O 1
ATOM 1448 N N . GLY A 1 181 ? -15.443 5.693 -13.734 1.00 89.62 181 GLY A N 1
ATOM 1449 C CA . GLY A 1 181 ? -14.325 5.710 -14.675 1.00 89.62 181 GLY A CA 1
ATOM 1450 C C . GLY A 1 181 ? -12.928 5.634 -14.050 1.00 89.62 181 GLY A C 1
ATOM 1451 O O . GLY A 1 181 ? -11.962 5.615 -14.805 1.00 89.62 181 GLY A O 1
ATOM 1452 N N . ILE A 1 182 ? -12.779 5.547 -12.718 1.00 87.75 182 ILE A N 1
ATOM 1453 C CA . ILE A 1 182 ? -11.446 5.488 -12.077 1.00 87.75 182 ILE A CA 1
ATOM 1454 C C . ILE A 1 182 ? -10.649 4.247 -12.504 1.00 87.75 182 ILE A C 1
ATOM 1456 O O . ILE A 1 182 ? -9.429 4.291 -12.612 1.00 87.75 182 ILE A O 1
ATOM 1460 N N . ILE A 1 183 ? -11.341 3.143 -12.800 1.00 90.06 183 ILE A N 1
ATOM 1461 C CA . ILE A 1 183 ? -10.708 1.893 -13.237 1.00 90.06 183 ILE A CA 1
ATOM 1462 C C . ILE A 1 183 ? -10.421 1.849 -14.748 1.00 90.06 183 ILE A C 1
ATOM 1464 O O . ILE A 1 183 ? -9.722 0.944 -15.192 1.00 90.06 183 ILE A O 1
ATOM 1468 N N . GLU A 1 184 ? -10.917 2.828 -15.513 1.00 92.62 184 GLU A N 1
ATOM 1469 C CA . GLU A 1 184 ? -10.856 2.880 -16.987 1.00 92.62 184 GLU A CA 1
ATOM 1470 C C . GLU A 1 184 ? -9.990 4.041 -17.510 1.00 92.62 184 GLU A C 1
ATOM 1472 O O . GLU A 1 184 ? -9.812 4.178 -18.714 1.00 92.62 184 GLU A O 1
ATOM 1477 N N . LYS A 1 185 ? -9.509 4.926 -16.626 1.00 91.50 185 LYS A N 1
ATOM 1478 C CA . LYS A 1 185 ? -8.822 6.182 -16.984 1.00 91.50 185 LYS A CA 1
ATOM 1479 C C . LYS A 1 185 ? -7.566 6.429 -16.144 1.00 91.50 185 LYS A C 1
ATOM 1481 O O . LYS A 1 185 ? -7.218 7.572 -15.847 1.00 91.50 185 LYS A O 1
ATOM 1486 N N . HIS A 1 186 ? -6.901 5.371 -15.709 1.00 92.31 186 HIS A N 1
ATOM 1487 C CA . HIS A 1 186 ? -5.732 5.465 -14.842 1.00 92.31 186 HIS A CA 1
ATOM 1488 C C . HIS A 1 186 ? -4.492 5.951 -15.587 1.00 92.31 186 HIS A C 1
ATOM 1490 O O . HIS A 1 186 ? -3.719 6.730 -15.034 1.00 92.31 186 HIS A O 1
ATOM 1496 N N . VAL A 1 187 ? -4.326 5.581 -16.861 1.00 90.50 187 VAL A N 1
ATOM 1497 C CA . VAL A 1 187 ? -3.190 6.070 -17.663 1.00 90.50 187 VAL A CA 1
ATOM 1498 C C . VAL A 1 187 ? -3.235 7.596 -17.775 1.00 90.50 187 VAL A C 1
ATOM 1500 O O . VAL A 1 187 ? -2.239 8.277 -17.531 1.00 90.50 187 VAL A O 1
ATOM 1503 N N . ILE A 1 188 ? -4.406 8.154 -18.105 1.00 90.62 188 ILE A N 1
ATOM 1504 C CA . ILE A 1 188 ? -4.576 9.608 -18.221 1.00 90.62 188 ILE A CA 1
ATOM 1505 C C . ILE A 1 188 ? -4.491 10.313 -16.860 1.00 90.62 188 ILE A C 1
ATOM 1507 O O . ILE A 1 188 ? -4.004 11.439 -16.802 1.00 90.62 188 ILE A O 1
ATOM 1511 N N . HIS A 1 189 ? -4.883 9.651 -15.767 1.00 89.44 189 HIS A N 1
ATOM 1512 C CA . HIS A 1 189 ? -4.692 10.176 -14.414 1.00 89.44 189 HIS A CA 1
ATOM 1513 C C . HIS A 1 189 ? -3.206 10.405 -14.083 1.00 89.44 189 HIS A C 1
ATOM 1515 O O . HIS A 1 189 ? -2.875 11.433 -13.505 1.00 89.44 189 HIS A O 1
ATOM 1521 N N . HIS A 1 190 ? -2.290 9.535 -14.529 1.00 89.75 190 HIS A N 1
ATOM 1522 C CA . HIS A 1 190 ? -0.841 9.763 -14.361 1.00 89.75 190 HIS A CA 1
ATOM 1523 C C . HIS A 1 190 ? -0.290 10.925 -15.194 1.00 89.75 190 HIS A C 1
ATOM 1525 O O . HIS A 1 190 ? 0.753 11.484 -14.856 1.00 89.75 190 HIS A O 1
ATOM 1531 N N . LEU A 1 191 ? -0.964 11.297 -16.285 1.00 87.75 191 LEU A N 1
ATOM 1532 C CA . LEU A 1 191 ? -0.588 12.455 -17.103 1.00 87.75 191 LEU A CA 1
ATOM 1533 C C . LEU A 1 191 ? -1.105 13.775 -16.519 1.00 87.75 191 LEU A C 1
ATOM 1535 O O . LEU A 1 191 ? -0.462 14.810 -16.693 1.00 87.75 191 LEU A O 1
ATOM 1539 N N . PHE A 1 192 ? -2.255 13.733 -15.844 1.00 86.69 192 PHE A N 1
ATOM 1540 C CA . PHE A 1 192 ? -2.941 14.896 -15.281 1.00 86.69 192 PHE A CA 1
ATOM 1541 C C . PHE A 1 192 ? -3.400 14.597 -13.838 1.00 86.69 192 PHE A C 1
ATOM 1543 O O . PHE A 1 192 ? -4.596 14.366 -13.625 1.00 86.69 192 PHE A O 1
ATOM 1550 N N . PRO A 1 193 ? -2.455 14.539 -12.878 1.00 67.31 193 PRO A N 1
ATOM 1551 C CA . PRO A 1 193 ? -2.729 14.192 -11.483 1.00 67.31 193 PRO A CA 1
ATOM 1552 C C . PRO A 1 193 ? -3.546 15.250 -10.731 1.00 67.31 193 PRO A C 1
ATOM 1554 O O . PRO A 1 193 ? -3.389 16.460 -11.022 1.00 67.31 193 PRO A O 1
#

Nearest PDB structures (foldseek):
  8xks-assembly1_K  TM=5.754E-01  e=4.138E-02  Chlamydomonas reinhardtii
  8xqx-assembly1_M  TM=5.771E-01  e=4.899E-02  Chlamydomonas reinhardtii

Foldseek 3Di:
DQDFAAADDPDDDPDPADDDPNDRVCVVCCPPPVNVVVVLVCCLQCVVVCCQQAVPPTHPRQFCDQFDDDPRNRRLCHLLALNHRNDDVVCSVVSVVVNVVVVVVVVVLVVVCVVVNPVVSCVVPVVVVSVVSNCVSVLVCQFQDDPPQDRDHPVRDDPLSNQQSTDADDPDCCCCPVVVVCSRCSNVVSVPD

Sequence (193 aa):
DLDMAFVPRTSPKPSLSFRIAGMDVAELIEDTPIAQAVKLIFHQLFGWQVYTFFNASSGKGSKQWEPKSGLASWFRVSHFEPTSAVFRPAEAPFILISDIGLALTGTALYFASKEVGVSTVLYLYLVPYLWVHHWLVAITYLHHHHTELPHYTAEGWTYVKGALATVDREFGFIGKHLFHGIIEKHVIHHLFP

Solvent-accessible surface area (backbone atoms only — not comparable to full-atom values): 11124 Å² total; per-residue (Å²): 136,80,68,75,53,67,58,77,78,94,64,84,74,84,74,95,52,69,61,58,96,86,39,51,52,57,69,72,42,50,83,35,71,66,48,45,50,51,52,50,54,48,44,57,76,42,38,67,57,47,27,43,51,47,44,51,91,59,25,96,67,37,46,77,50,84,60,56,79,68,75,46,51,51,54,36,28,15,67,88,33,46,83,13,23,66,50,57,79,88,48,20,66,57,38,47,52,50,50,50,51,49,52,50,51,53,49,52,50,53,54,46,21,73,77,67,34,56,68,53,46,40,62,72,44,52,50,53,49,53,52,54,50,36,51,53,53,54,51,54,48,53,32,61,56,58,94,85,53,75,82,44,51,82,87,72,51,44,74,68,60,57,57,56,40,44,51,59,51,90,52,61,69,51,21,53,71,76,48,69,32,61,66,46,43,48,46,59,37,64,76,60,117

Radius of gyration: 20.34 Å; Cα contacts (8 Å, |Δi|>4): 181; chains: 1; bounding box: 44×53×48 Å

pLDDT: mean 87.29, std 10.48, range [49.47, 98.56]

InterPro domains:
  IPR012171 Fatty acid desaturase [PTHR32100] (3-193)

Secondary structure (DSSP, 8-state):
---------SSPPPP---EETTEEHHHHHHTSHHHHHHHHHHHHHHHHHHHHHH-TT--TT--SSPPPSTTHHHHTT-TT-TT-TTS-GGGHHHHHHHHHHHHHHHHHHHHHHHHH-HHHHIIIIIHHHHHHHHHHHHHHHHHH--TTS----TTT--HHHHHT-------HHIIIIISTTTTT-HHHHHH--